Protein AF-A0A7S3FDB1-F1 (afdb_monomer_lite)

pLDDT: mean 73.19, std 22.45, range [32.44, 98.56]

InterPro domains:
  IPR001087 GDSL lipase/esterase [PF00657] (169-285)
  IPR036514 SGNH hydrolase superfamily [G3DSA:3.40.50.1110] (166-306)

Foldseek 3Di:
DDDVVVVVVVVVVVVVVVVVVVVVVVVVVVVVVVVVVVVCVVPDDFFDFAAADLKDKQALVPDDPPPPPPPDPDDQDDDDVVVVVVLVVLVVVVVVVVVVPPPPDDDDDDDDDDDDDDDDPPPVVVSVVVSVVVVPPPRPDDDDDDDPCPDPPPPDDDDPDDQDDEAEEEEAEASQLRQGNDDNVDRHTRPPQVVVQNVCCNVVVHMYMYGGQYYYLDALVNCQPPVLVVLLVVQVVQVVVVHAHQEYEYDHDPSLVVCVVVDVPRDPVNSVVSVVVSVVSSCVRRDDNHHYDYDDDPPPPPDPPDDPDDDPDDD

Sequence (315 aa):
MRSPLIQRARNWLQGSRMMRAGAVAVGGLTVVGATQALYLQSQYKPLPEARGPLRGVAAWAQQIPIRKPMLSAAKTQAPSPRVAAVAAAAAAASAAARKGQCDGAEGDECSGGDGDSKSMSGACGLLSRLSSGVANMERSAGEAEEAPDEGFLRCEGRRNGKGGAVKNVLFVGDSLVTGVGQDPASSHGPALPRAVADIICRVLRVDCTWTAIGQTGANIATLHSKLLPAVVKEVAAKQESGQHVDIVVVICGLNDFKHAYMSRRNTVSSFRHDLSTFVRAIQEETGVECTIVLPALPVSSGRCGGCDGLRWGGV

Secondary structure (DSSP, 8-state):
---HHHHHHHHHHHHHHHHHHHHHHHHHHHHHHHHHHHHHHHH-PPPPPPPS-SEEEE-GGG--------------PPPPHHHHHHHHHHHHHHHHHHHTTSTT-----------------SHHHHHHHHHHHHHHHSTT-PPPP---------------SS-PPPEEEEEEESHHHHTTTS-TT--S--HHHHHHHHHHHHHHTS-EEEEEEE-TT--HHHIIIIIHHHHHHHHHHHHHTT----EEEEE--HHHHHHHHH-TT--HHHHHHHHHHHHHHHHHHH-TTSEEE-PPP-------TT-TT------

Organism: NCBI:txid156174

Structure (mmCIF, N/CA/C/O backbone):
data_AF-A0A7S3FDB1-F1
#
_entry.id   AF-A0A7S3FDB1-F1
#
loop_
_atom_site.group_PDB
_atom_site.id
_atom_site.type_symbol
_atom_site.label_atom_id
_atom_site.label_alt_id
_atom_site.label_comp_id
_atom_site.label_asym_id
_atom_site.label_entity_id
_atom_site.label_seq_id
_atom_site.pdbx_PDB_ins_code
_atom_site.Cartn_x
_atom_site.Cartn_y
_atom_site.Cartn_z
_atom_site.occupancy
_atom_site.B_iso_or_equiv
_atom_site.auth_seq_id
_atom_site.auth_comp_id
_atom_site.auth_asym_id
_atom_site.auth_atom_id
_atom_site.pdbx_PDB_model_num
ATOM 1 N N . MET A 1 1 ? 49.688 -15.443 -62.309 1.00 58.28 1 MET A N 1
ATOM 2 C CA . MET A 1 1 ? 50.081 -14.629 -61.137 1.00 58.28 1 MET A CA 1
ATOM 3 C C . MET A 1 1 ? 49.149 -13.429 -61.034 1.00 58.28 1 MET A C 1
ATOM 5 O O . MET A 1 1 ? 49.248 -12.523 -61.851 1.00 58.28 1 MET A O 1
ATOM 9 N N . ARG A 1 2 ? 48.178 -13.444 -60.112 1.00 55.56 2 ARG A N 1
ATOM 10 C CA . ARG A 1 2 ? 47.336 -12.263 -59.855 1.00 55.56 2 ARG A CA 1
ATOM 11 C C . ARG A 1 2 ? 48.104 -11.322 -58.925 1.00 55.56 2 ARG A C 1
ATOM 13 O O . ARG A 1 2 ? 48.679 -11.775 -57.943 1.00 55.56 2 ARG A O 1
ATOM 20 N N . SER A 1 3 ? 48.154 -10.037 -59.272 1.00 77.19 3 SER A N 1
ATOM 21 C CA . SER A 1 3 ? 48.899 -9.023 -58.521 1.00 77.19 3 SER A CA 1
ATOM 22 C C . SER A 1 3 ? 48.379 -8.914 -57.075 1.00 77.19 3 SER A C 1
ATOM 24 O O . SER A 1 3 ? 47.168 -8.749 -56.888 1.00 77.19 3 SER A O 1
ATOM 26 N N . PRO A 1 4 ? 49.253 -8.946 -56.049 1.00 82.62 4 PRO A N 1
ATOM 27 C CA . PRO A 1 4 ? 48.862 -8.839 -54.637 1.00 82.62 4 PRO A CA 1
ATOM 28 C C . PRO A 1 4 ? 48.133 -7.523 -54.307 1.00 82.62 4 PRO A C 1
ATOM 30 O O . PRO A 1 4 ? 47.379 -7.451 -53.334 1.00 82.62 4 PRO A O 1
ATOM 33 N N . LEU A 1 5 ? 48.286 -6.490 -55.145 1.00 78.62 5 LEU A N 1
ATOM 34 C CA . LEU A 1 5 ? 47.552 -5.227 -55.019 1.00 78.62 5 LEU A CA 1
ATOM 35 C C . LEU A 1 5 ? 46.053 -5.390 -55.310 1.00 78.62 5 LEU A C 1
ATOM 37 O O . LEU A 1 5 ? 45.226 -4.792 -54.623 1.00 78.62 5 LEU A O 1
ATOM 41 N N . ILE A 1 6 ? 45.689 -6.252 -56.264 1.00 79.31 6 ILE A N 1
ATOM 42 C CA . ILE A 1 6 ? 44.285 -6.512 -56.618 1.00 79.31 6 ILE A CA 1
ATOM 43 C C . ILE A 1 6 ? 43.577 -7.248 -55.470 1.00 79.31 6 ILE A C 1
ATOM 45 O O . ILE A 1 6 ? 42.414 -6.976 -55.174 1.00 79.31 6 ILE A O 1
ATOM 49 N N . GLN A 1 7 ? 44.288 -8.131 -54.765 1.00 77.00 7 GLN A N 1
ATOM 50 C CA . GLN A 1 7 ? 43.728 -8.895 -53.648 1.00 77.00 7 GLN A CA 1
ATOM 51 C C . GLN A 1 7 ? 43.515 -8.024 -52.398 1.00 77.00 7 GLN A C 1
ATOM 53 O O . GLN A 1 7 ? 42.464 -8.114 -51.764 1.00 77.00 7 GLN A O 1
ATOM 58 N N . ARG A 1 8 ? 44.437 -7.094 -52.097 1.00 76.88 8 ARG A N 1
ATOM 59 C CA . ARG A 1 8 ? 44.251 -6.103 -51.017 1.00 76.88 8 ARG A CA 1
ATOM 60 C C . ARG A 1 8 ? 43.085 -5.150 -51.284 1.00 76.88 8 ARG A C 1
ATOM 62 O O . ARG A 1 8 ? 42.295 -4.901 -50.376 1.00 76.88 8 ARG A O 1
ATOM 69 N N . ALA A 1 9 ? 42.931 -4.672 -52.521 1.00 75.94 9 ALA A N 1
ATOM 70 C CA . ALA A 1 9 ? 41.800 -3.823 -52.896 1.00 75.94 9 ALA A CA 1
ATOM 71 C C . ALA A 1 9 ? 40.456 -4.555 -52.723 1.00 75.94 9 ALA A C 1
ATOM 73 O O . ALA A 1 9 ? 39.503 -3.983 -52.191 1.00 75.94 9 ALA A O 1
ATOM 74 N N . ARG A 1 10 ? 40.389 -5.843 -53.094 1.00 77.06 10 ARG A N 1
ATOM 75 C CA . ARG A 1 10 ? 39.172 -6.658 -52.950 1.00 77.06 10 ARG A CA 1
ATOM 76 C C . ARG A 1 10 ? 38.796 -6.895 -51.484 1.00 77.06 10 ARG A C 1
ATOM 78 O O . ARG A 1 10 ? 37.630 -6.725 -51.136 1.00 77.06 10 ARG A O 1
ATOM 85 N N . ASN A 1 11 ? 39.773 -7.192 -50.625 1.00 78.12 11 ASN A N 1
ATOM 86 C CA . ASN A 1 11 ? 39.541 -7.383 -49.188 1.00 78.12 11 ASN A CA 1
ATOM 87 C C . ASN A 1 11 ? 39.086 -6.081 -48.501 1.00 78.12 11 ASN A C 1
ATOM 89 O O . ASN A 1 11 ? 38.203 -6.106 -47.647 1.00 78.12 11 ASN A O 1
ATOM 93 N N . TRP A 1 12 ? 39.619 -4.927 -48.914 1.00 75.75 12 TRP A N 1
ATOM 94 C CA . TRP A 1 12 ? 39.206 -3.620 -48.387 1.00 75.75 12 TRP A CA 1
ATOM 95 C C . TRP A 1 12 ? 37.777 -3.231 -48.818 1.00 75.75 12 TRP A C 1
ATOM 97 O O . TRP A 1 12 ? 36.968 -2.748 -48.017 1.00 75.75 12 TRP A O 1
ATOM 107 N N . LEU A 1 13 ? 37.415 -3.520 -50.072 1.00 72.94 13 LEU A N 1
ATOM 108 C CA . LEU A 1 13 ? 36.048 -3.359 -50.581 1.00 72.94 13 LEU A CA 1
ATOM 109 C C . LEU A 1 13 ? 35.044 -4.308 -49.902 1.00 72.94 13 LEU A C 1
ATOM 111 O O . LEU A 1 13 ? 33.907 -3.909 -49.651 1.00 72.94 13 LEU A O 1
ATOM 115 N N . GLN A 1 14 ? 35.444 -5.538 -49.565 1.00 73.94 14 GLN A N 1
ATOM 116 C CA . GLN A 1 14 ? 34.600 -6.466 -48.801 1.00 73.94 14 GLN A CA 1
ATOM 117 C C . GLN A 1 14 ? 34.418 -6.015 -47.341 1.00 73.94 14 GLN A C 1
ATOM 119 O O . GLN A 1 14 ? 33.285 -5.976 -46.858 1.00 73.94 14 GLN A O 1
ATOM 124 N N . GLY A 1 15 ? 35.487 -5.570 -46.671 1.00 69.88 15 GLY A N 1
ATOM 125 C CA . GLY A 1 15 ? 35.417 -5.070 -45.291 1.00 69.88 15 GLY A CA 1
ATOM 126 C C . GLY A 1 15 ? 34.527 -3.831 -45.132 1.00 69.88 15 GLY A C 1
ATOM 127 O O . GLY A 1 15 ? 33.718 -3.753 -44.208 1.00 69.88 15 GLY A O 1
ATOM 128 N N . SER A 1 16 ? 34.595 -2.882 -46.072 1.00 70.00 16 SER A N 1
ATOM 129 C CA . SER A 1 16 ? 33.767 -1.664 -46.037 1.00 70.00 16 SER A CA 1
ATOM 130 C C . SER A 1 16 ? 32.271 -1.930 -46.257 1.00 70.00 16 SER A C 1
ATOM 132 O O . SER A 1 16 ? 31.432 -1.260 -45.648 1.00 70.00 16 SER A O 1
ATOM 134 N N . ARG A 1 17 ? 31.908 -2.935 -47.067 1.00 71.56 17 ARG A N 1
ATOM 135 C CA . ARG A 1 17 ? 30.509 -3.371 -47.231 1.00 71.56 17 ARG A CA 1
ATOM 136 C C . ARG A 1 17 ? 29.967 -4.034 -45.965 1.00 71.56 17 ARG A C 1
ATOM 138 O O . ARG A 1 17 ? 28.849 -3.719 -45.562 1.00 71.56 17 ARG A O 1
ATOM 145 N N . MET A 1 18 ? 30.768 -4.874 -45.308 1.00 69.44 18 MET A N 1
ATOM 146 C CA . MET A 1 18 ? 30.382 -5.511 -44.045 1.00 69.44 18 MET A CA 1
ATOM 147 C C . MET A 1 18 ? 30.192 -4.494 -42.912 1.00 69.44 18 MET A C 1
ATOM 149 O O . MET A 1 18 ? 29.192 -4.570 -42.201 1.00 69.44 18 MET A O 1
ATOM 153 N N . MET A 1 19 ? 31.068 -3.488 -42.785 1.00 68.75 19 MET A N 1
ATOM 154 C CA . MET A 1 19 ? 30.893 -2.438 -41.768 1.00 68.75 19 MET A CA 1
ATOM 155 C C . MET A 1 19 ? 29.623 -1.604 -41.985 1.00 68.75 19 MET A C 1
ATOM 157 O O . MET A 1 19 ? 28.923 -1.290 -41.025 1.00 68.75 19 MET A O 1
ATOM 161 N N . ARG A 1 20 ? 29.285 -1.269 -43.239 1.00 67.75 20 ARG A N 1
ATOM 162 C CA . ARG A 1 20 ? 28.054 -0.522 -43.552 1.00 67.75 20 ARG A CA 1
ATOM 163 C C . ARG A 1 20 ? 26.798 -1.350 -43.284 1.00 67.75 20 ARG A C 1
ATOM 165 O O . ARG A 1 20 ? 25.859 -0.831 -42.690 1.00 67.75 20 ARG A O 1
ATOM 172 N N . ALA A 1 21 ? 26.794 -2.628 -43.666 1.00 65.38 21 ALA A N 1
ATOM 173 C CA . ALA A 1 21 ? 25.681 -3.532 -43.377 1.00 65.38 21 ALA A CA 1
ATOM 174 C C . ALA A 1 21 ? 25.477 -3.717 -41.861 1.00 65.38 21 ALA A C 1
ATOM 176 O O . ALA A 1 21 ? 24.348 -3.635 -41.380 1.00 65.38 21 ALA A O 1
ATOM 177 N N . GLY A 1 22 ? 26.566 -3.871 -41.100 1.00 65.19 22 GLY A N 1
ATOM 178 C CA . GLY A 1 22 ? 26.522 -3.940 -39.638 1.00 65.19 22 GLY A CA 1
ATOM 179 C C . GLY A 1 22 ? 25.974 -2.662 -38.995 1.00 65.19 22 GLY A C 1
ATOM 180 O O . GLY A 1 22 ? 25.092 -2.734 -38.142 1.00 65.19 22 GLY A O 1
ATOM 181 N N . ALA A 1 23 ? 26.426 -1.487 -39.443 1.00 65.31 23 ALA A N 1
ATOM 182 C CA . ALA A 1 23 ? 25.938 -0.202 -38.938 1.00 65.31 23 ALA A CA 1
ATOM 183 C C . ALA A 1 23 ? 24.435 0.012 -39.206 1.00 65.31 23 ALA A C 1
ATOM 185 O O . ALA A 1 23 ? 23.711 0.459 -38.314 1.00 65.31 23 ALA A O 1
ATOM 186 N N . VAL A 1 24 ? 23.946 -0.353 -40.397 1.00 69.56 24 VAL A N 1
ATOM 187 C CA . VAL A 1 24 ? 22.516 -0.258 -40.746 1.00 69.56 24 VAL A CA 1
ATOM 188 C C . VAL A 1 24 ? 21.674 -1.233 -39.917 1.00 69.56 24 VAL A C 1
ATOM 190 O O . VAL A 1 24 ? 20.608 -0.855 -39.435 1.00 69.56 24 VAL A O 1
ATOM 193 N N . ALA A 1 25 ? 22.157 -2.457 -39.688 1.00 66.44 25 ALA A N 1
ATOM 194 C CA . ALA A 1 25 ? 21.444 -3.447 -38.880 1.00 66.44 25 ALA A CA 1
ATOM 195 C C . ALA A 1 25 ? 21.312 -3.017 -37.406 1.00 66.44 25 ALA A C 1
ATOM 197 O O . ALA A 1 25 ? 20.228 -3.113 -36.828 1.00 66.44 25 ALA A O 1
ATOM 198 N N . VAL A 1 26 ? 22.388 -2.493 -36.806 1.00 72.81 26 VAL A N 1
ATOM 199 C CA . VAL A 1 26 ? 22.369 -2.002 -35.417 1.00 72.81 26 VAL A CA 1
ATOM 200 C C . VAL A 1 26 ? 21.485 -0.758 -35.285 1.00 72.81 26 VAL A C 1
ATOM 202 O O . VAL A 1 26 ? 20.682 -0.684 -34.357 1.00 72.81 26 VAL A O 1
ATOM 205 N N . GLY A 1 27 ? 21.578 0.187 -36.228 1.00 70.56 27 GLY A N 1
ATOM 206 C CA . GLY A 1 27 ? 20.735 1.386 -36.239 1.00 70.56 27 GLY A CA 1
ATOM 207 C C . GLY A 1 27 ? 19.246 1.082 -36.438 1.00 70.56 27 GLY A C 1
ATOM 208 O O . GLY A 1 27 ? 18.400 1.680 -35.780 1.00 70.56 27 GLY A O 1
ATOM 209 N N . GLY A 1 28 ? 18.905 0.115 -37.294 1.00 75.06 28 GLY A N 1
ATOM 210 C CA . GLY A 1 28 ? 17.515 -0.296 -37.506 1.00 75.06 28 GLY A CA 1
ATOM 211 C C . GLY A 1 28 ? 16.876 -0.906 -36.254 1.00 75.06 28 GLY A C 1
ATOM 212 O O . GLY A 1 28 ? 15.756 -0.546 -35.894 1.00 75.06 28 GLY A O 1
ATOM 213 N N . LEU A 1 29 ? 17.598 -1.783 -35.547 1.00 79.00 29 LEU A N 1
ATOM 214 C CA . LEU A 1 29 ? 17.107 -2.432 -34.324 1.00 79.00 29 LEU A CA 1
ATOM 215 C C . LEU A 1 29 ? 16.866 -1.439 -33.179 1.00 79.00 29 LEU A C 1
ATOM 217 O O . LEU A 1 29 ? 15.865 -1.556 -32.470 1.00 79.00 29 LEU A O 1
ATOM 221 N N . THR A 1 30 ? 17.748 -0.453 -33.001 1.00 76.44 30 THR A N 1
ATOM 222 C CA . THR A 1 30 ? 17.588 0.559 -31.947 1.00 76.44 30 THR A CA 1
ATOM 223 C C . THR A 1 30 ? 16.414 1.487 -32.226 1.00 76.44 30 THR A C 1
ATOM 225 O O . THR A 1 30 ? 15.654 1.783 -31.305 1.00 76.44 30 THR A O 1
ATOM 228 N N . VAL A 1 31 ? 16.215 1.894 -33.485 1.00 83.50 31 VAL A N 1
ATOM 229 C CA . VAL A 1 31 ? 15.076 2.735 -33.879 1.00 83.50 31 VAL A CA 1
ATOM 230 C C . VAL A 1 31 ? 13.763 1.987 -33.677 1.00 83.50 31 VAL A C 1
ATOM 232 O O . VAL A 1 31 ? 12.888 2.502 -32.988 1.00 83.50 31 VAL A O 1
ATOM 235 N N . VAL A 1 32 ? 13.634 0.754 -34.182 1.00 82.94 32 VAL A N 1
ATOM 236 C CA . VAL A 1 32 ? 12.403 -0.039 -34.003 1.00 82.94 32 VAL A CA 1
ATOM 237 C C . VAL A 1 32 ? 12.108 -0.266 -32.519 1.00 82.94 32 VAL A C 1
ATOM 239 O O . VAL A 1 32 ? 10.971 -0.073 -32.087 1.00 82.94 32 VAL A O 1
ATOM 242 N N . GLY A 1 33 ? 13.126 -0.608 -31.722 1.00 81.69 33 GLY A N 1
ATOM 243 C CA . GLY A 1 33 ? 12.976 -0.794 -30.279 1.00 81.69 33 GLY A CA 1
ATOM 244 C C . GLY A 1 33 ? 12.525 0.479 -29.554 1.00 81.69 33 GLY A C 1
ATOM 245 O O . GLY A 1 33 ? 11.591 0.433 -28.754 1.00 81.69 33 GLY A O 1
ATOM 246 N N . ALA A 1 34 ? 13.135 1.627 -29.862 1.00 83.19 34 ALA A N 1
ATOM 247 C CA . ALA A 1 34 ? 12.757 2.910 -29.273 1.00 83.19 34 ALA A CA 1
ATOM 248 C C . ALA A 1 34 ? 11.343 3.338 -29.691 1.00 83.19 34 ALA A C 1
ATOM 250 O O . ALA A 1 34 ? 10.560 3.770 -28.846 1.00 83.19 34 ALA A O 1
ATOM 251 N N . THR A 1 35 ? 10.977 3.165 -30.964 1.00 85.50 35 THR A N 1
ATOM 252 C CA . THR A 1 35 ? 9.629 3.472 -31.456 1.00 85.50 35 THR A CA 1
ATOM 253 C C . THR A 1 35 ? 8.576 2.583 -30.799 1.00 85.50 35 THR A C 1
ATOM 255 O O . THR A 1 35 ? 7.540 3.093 -30.383 1.00 85.50 35 THR A O 1
ATOM 258 N N . GLN A 1 36 ? 8.832 1.280 -30.635 1.00 86.31 36 GLN A N 1
ATOM 259 C CA . GLN A 1 36 ? 7.914 0.382 -29.927 1.00 86.31 36 GLN A CA 1
ATOM 260 C C . GLN A 1 36 ? 7.778 0.751 -28.447 1.00 86.31 36 GLN A C 1
ATOM 262 O O . GLN A 1 36 ? 6.663 0.771 -27.930 1.00 86.31 36 GLN A O 1
ATOM 267 N N . ALA A 1 37 ? 8.880 1.091 -27.773 1.00 77.62 37 ALA A N 1
ATOM 268 C CA . ALA A 1 37 ? 8.845 1.526 -26.380 1.00 77.62 37 ALA A CA 1
ATOM 269 C C . ALA A 1 37 ? 8.037 2.823 -26.206 1.00 77.62 37 ALA A C 1
ATOM 271 O O . ALA A 1 37 ? 7.168 2.888 -25.338 1.00 77.62 37 ALA A O 1
ATOM 272 N N . LEU A 1 38 ? 8.263 3.819 -27.069 1.00 85.81 38 LEU A N 1
ATOM 273 C CA . LEU A 1 38 ? 7.492 5.065 -27.085 1.00 85.81 38 LEU A CA 1
ATOM 274 C C . LEU A 1 38 ? 6.017 4.815 -27.412 1.00 85.81 38 LEU A C 1
ATOM 276 O O . LEU A 1 38 ? 5.145 5.408 -26.781 1.00 85.81 38 LEU A O 1
ATOM 280 N N . TYR A 1 39 ? 5.723 3.910 -28.348 1.00 88.19 39 TYR A N 1
ATOM 281 C CA . TYR A 1 39 ? 4.353 3.539 -28.687 1.00 88.19 39 TYR A CA 1
ATOM 282 C C . TYR A 1 39 ? 3.640 2.898 -27.493 1.00 88.19 39 TYR A C 1
ATOM 284 O O . TYR A 1 39 ? 2.575 3.370 -27.100 1.00 88.19 39 TYR A O 1
ATOM 292 N N . LEU A 1 40 ? 4.248 1.894 -26.855 1.00 84.25 40 LEU A N 1
ATOM 293 C CA . LEU A 1 40 ? 3.696 1.257 -25.657 1.00 84.25 40 LEU A CA 1
ATOM 294 C C . LEU A 1 40 ? 3.509 2.268 -24.522 1.00 84.25 40 LEU A C 1
ATOM 296 O O . LEU A 1 40 ? 2.463 2.271 -23.881 1.00 84.25 40 LEU A O 1
ATOM 300 N N . GLN A 1 41 ? 4.472 3.168 -24.316 1.00 83.50 41 GLN A N 1
ATOM 301 C CA . GLN A 1 41 ? 4.362 4.229 -23.318 1.00 83.50 41 GLN A CA 1
ATOM 302 C C . GLN A 1 41 ? 3.230 5.216 -23.643 1.00 83.50 41 GLN A C 1
ATOM 304 O O . GLN A 1 41 ? 2.542 5.661 -22.731 1.00 83.50 41 GLN A O 1
ATOM 309 N N . SER A 1 42 ? 3.004 5.524 -24.925 1.00 87.19 42 SER A N 1
ATOM 310 C CA . SER A 1 42 ? 1.926 6.418 -25.371 1.00 87.19 42 SER A CA 1
ATOM 311 C C . SER A 1 42 ? 0.534 5.792 -25.261 1.00 87.19 42 SER A C 1
ATOM 313 O O . SER A 1 42 ? -0.439 6.498 -25.014 1.00 87.19 42 SER A O 1
ATOM 315 N N . GLN A 1 43 ? 0.432 4.471 -25.437 1.00 88.00 43 GLN A N 1
ATOM 316 C CA . GLN A 1 43 ? -0.837 3.740 -25.382 1.00 88.00 43 GLN A CA 1
ATOM 317 C C . GLN A 1 43 ? -1.165 3.231 -23.975 1.00 88.00 43 GLN A C 1
ATOM 319 O O . GLN A 1 43 ? -2.302 2.834 -23.718 1.00 88.00 43 GLN A O 1
ATOM 324 N N . TYR A 1 44 ? -0.195 3.239 -23.056 1.00 85.00 44 TYR A N 1
ATOM 325 C CA . TYR A 1 44 ? -0.407 2.807 -21.683 1.00 85.00 44 TYR A CA 1
ATOM 326 C C . TYR A 1 44 ? -1.343 3.777 -20.959 1.00 85.00 44 TYR A C 1
ATOM 328 O O . TYR A 1 44 ? -0.949 4.858 -20.521 1.00 85.00 44 TYR A O 1
ATOM 336 N N . LYS A 1 45 ? -2.601 3.365 -20.804 1.00 83.56 45 LYS A N 1
ATOM 337 C CA . LYS A 1 45 ? -3.541 3.997 -19.884 1.00 83.56 45 LYS A CA 1
ATOM 338 C C . LYS A 1 45 ? -3.397 3.309 -18.529 1.00 83.56 45 LYS A C 1
ATOM 340 O O . LYS A 1 45 ? -3.585 2.092 -18.471 1.00 83.56 45 LYS A O 1
ATOM 345 N N . PRO A 1 46 ? -3.053 4.037 -17.452 1.00 81.50 46 PRO A N 1
ATOM 346 C CA . PRO A 1 46 ? -3.051 3.439 -16.129 1.00 81.50 46 PRO A CA 1
ATOM 347 C C . PRO A 1 46 ? -4.458 2.922 -15.826 1.00 81.50 46 PRO A C 1
ATOM 349 O O . PRO A 1 46 ? -5.454 3.573 -16.151 1.00 81.50 46 PRO A O 1
ATOM 352 N N . LEU A 1 47 ? -4.525 1.735 -15.228 1.00 85.38 47 LEU A N 1
ATOM 353 C CA . LEU A 1 47 ? -5.784 1.201 -14.734 1.00 85.38 47 LEU A CA 1
ATOM 354 C C . LEU A 1 47 ? -6.369 2.179 -13.699 1.00 85.38 47 LEU A C 1
ATOM 356 O O . LEU A 1 47 ? -5.602 2.781 -12.940 1.00 85.38 47 LEU A O 1
ATOM 360 N N . PRO A 1 48 ? -7.699 2.370 -13.677 1.00 86.69 48 PRO A N 1
ATOM 361 C CA . PRO A 1 48 ? -8.324 3.262 -12.715 1.00 86.69 48 PRO A CA 1
ATOM 362 C C . PRO A 1 48 ? -8.052 2.784 -11.283 1.00 86.69 48 PRO A C 1
ATOM 364 O O . PRO A 1 48 ? -7.913 1.585 -11.018 1.00 86.69 48 PRO A O 1
ATOM 367 N N . GLU A 1 49 ? -7.968 3.740 -10.361 1.00 86.75 49 GLU A N 1
ATOM 368 C CA . GLU A 1 49 ? -7.942 3.456 -8.926 1.00 86.75 49 GLU A CA 1
ATOM 369 C C . GLU A 1 49 ? -9.306 2.923 -8.478 1.00 86.75 49 GLU A C 1
ATOM 371 O O . GLU A 1 49 ? -10.338 3.281 -9.061 1.00 86.75 49 GLU A O 1
ATOM 376 N N . ALA A 1 50 ? -9.320 2.077 -7.442 1.00 86.62 50 ALA A N 1
ATOM 377 C CA . ALA A 1 50 ? -10.575 1.572 -6.910 1.00 86.62 50 ALA A CA 1
ATOM 378 C C . ALA A 1 50 ? -11.444 2.734 -6.431 1.00 86.62 50 ALA A C 1
ATOM 380 O O . ALA A 1 50 ? -11.000 3.619 -5.696 1.00 86.62 50 ALA A O 1
ATOM 381 N N . ARG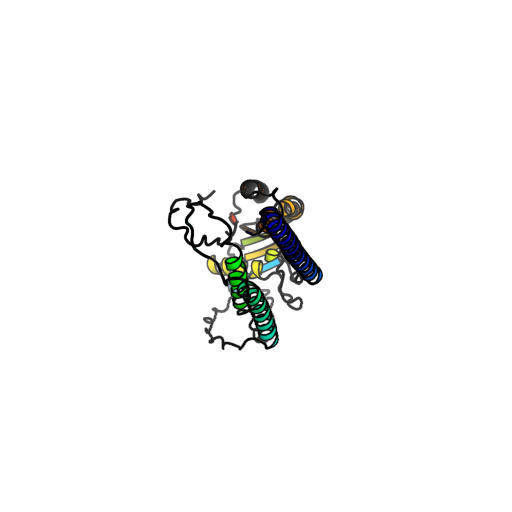 A 1 51 ? -12.715 2.705 -6.825 1.00 85.12 51 ARG A N 1
ATOM 382 C CA . ARG A 1 51 ? -13.735 3.577 -6.253 1.00 85.12 51 ARG A CA 1
ATOM 383 C C . ARG A 1 51 ? -14.353 2.887 -5.039 1.00 85.12 51 ARG A C 1
ATOM 385 O O . ARG A 1 51 ? -14.421 1.662 -4.962 1.00 85.12 51 ARG A O 1
ATOM 392 N N . GLY A 1 52 ? -14.787 3.685 -4.071 1.00 89.75 52 GLY A N 1
ATOM 393 C CA . GLY A 1 52 ? -15.437 3.192 -2.860 1.00 89.75 52 GLY A CA 1
ATOM 394 C C . GLY A 1 52 ? -14.716 3.596 -1.576 1.00 89.75 52 GLY A C 1
ATOM 395 O O . GLY A 1 52 ? -13.818 4.442 -1.593 1.00 89.75 52 GLY A O 1
ATOM 396 N N . PRO A 1 53 ? -15.145 3.041 -0.436 1.00 93.88 53 PRO A N 1
ATOM 397 C CA . PRO A 1 53 ? -14.635 3.451 0.853 1.00 93.88 53 PRO A CA 1
ATOM 398 C C . PRO A 1 53 ? -13.217 2.910 1.068 1.00 93.88 53 PRO A C 1
ATOM 400 O O . PRO A 1 53 ? -12.942 1.726 0.898 1.00 93.88 53 PRO A O 1
ATOM 403 N N . LEU A 1 54 ? -12.314 3.786 1.510 1.00 96.25 54 LEU A N 1
ATOM 404 C CA . LEU A 1 54 ? -10.960 3.420 1.953 1.00 96.25 54 LEU A CA 1
ATOM 405 C C . LEU A 1 54 ? -10.937 2.911 3.399 1.00 96.25 54 LEU A C 1
ATOM 407 O O . LEU A 1 54 ? -9.873 2.752 3.993 1.00 96.25 54 LEU A O 1
ATOM 411 N N . ARG A 1 55 ? -12.114 2.716 3.990 1.00 97.12 55 ARG A N 1
ATOM 412 C CA . ARG A 1 55 ? -12.302 2.229 5.350 1.00 97.12 55 ARG A CA 1
ATOM 413 C C . ARG A 1 55 ? -13.434 1.222 5.363 1.00 97.12 55 ARG A C 1
ATOM 415 O O . ARG A 1 55 ? -14.426 1.404 4.662 1.00 97.12 55 ARG A O 1
ATOM 422 N N . GLY A 1 56 ? -13.328 0.203 6.197 1.00 95.75 56 GLY A N 1
ATOM 423 C CA . GLY A 1 56 ? -14.394 -0.779 6.328 1.00 95.75 56 GLY A CA 1
ATOM 424 C C . GLY A 1 56 ? -14.283 -1.612 7.589 1.00 95.75 56 GLY A C 1
ATOM 425 O O . GLY A 1 56 ? -13.371 -1.445 8.399 1.00 95.75 56 GLY A O 1
ATOM 426 N N . VAL A 1 57 ? -15.249 -2.513 7.748 1.00 95.44 57 VAL A N 1
ATOM 427 C CA . VAL A 1 57 ? -15.326 -3.445 8.872 1.00 95.44 57 VAL A CA 1
ATOM 428 C C . VAL A 1 57 ? -15.507 -4.853 8.320 1.00 95.44 57 VAL A C 1
ATOM 430 O O . VAL A 1 57 ? -16.409 -5.096 7.523 1.00 95.44 57 VAL A O 1
ATOM 433 N N . ALA A 1 58 ? -14.647 -5.770 8.744 1.00 93.75 58 ALA A N 1
ATOM 434 C CA . ALA A 1 58 ? -14.833 -7.204 8.613 1.00 93.75 58 ALA A CA 1
ATOM 435 C C . ALA A 1 58 ? -15.366 -7.724 9.954 1.00 93.75 58 ALA A C 1
ATOM 437 O O . ALA A 1 58 ? -14.670 -7.663 10.968 1.00 93.75 58 ALA A O 1
ATOM 438 N N . ALA A 1 59 ? -16.618 -8.176 9.968 1.00 92.50 59 ALA A N 1
ATOM 439 C CA . ALA A 1 59 ? -17.258 -8.714 11.162 1.00 92.50 59 ALA A CA 1
ATOM 440 C C . ALA A 1 59 ? -17.153 -10.243 11.180 1.00 92.50 59 ALA A C 1
ATOM 442 O O . ALA A 1 59 ? -17.495 -10.901 10.196 1.00 92.50 59 ALA A O 1
ATOM 443 N N . TRP A 1 60 ? -16.741 -10.812 12.312 1.00 86.25 60 TRP A N 1
ATOM 444 C CA . TRP A 1 60 ? -16.596 -12.256 12.502 1.00 86.25 60 TRP A CA 1
ATOM 445 C C . TRP A 1 60 ? -17.962 -12.947 12.487 1.00 86.25 60 TRP A C 1
ATOM 447 O O . TRP A 1 60 ? -18.161 -13.957 11.814 1.00 86.25 60 TRP A O 1
ATOM 457 N N . ALA A 1 61 ? -18.937 -12.368 13.192 1.00 75.81 61 ALA A N 1
ATOM 458 C CA . ALA A 1 61 ? -20.251 -12.974 13.406 1.00 75.81 61 ALA A CA 1
ATOM 459 C C . ALA A 1 61 ? -21.122 -13.080 12.138 1.00 75.81 61 ALA A C 1
ATOM 461 O O . ALA A 1 61 ? -22.125 -13.788 12.149 1.00 75.81 61 ALA A O 1
ATOM 462 N N . GLN A 1 62 ? -20.768 -12.373 11.062 1.00 63.19 62 GLN A N 1
ATOM 463 C CA . GLN A 1 62 ? -21.580 -12.284 9.840 1.00 63.19 62 GLN A CA 1
ATOM 464 C C . GLN A 1 62 ? -21.177 -13.298 8.768 1.00 63.19 62 GLN A C 1
ATOM 466 O O . GLN A 1 62 ? -21.771 -13.338 7.693 1.00 63.19 62 GLN A O 1
ATOM 471 N N . GLN A 1 63 ? -20.177 -14.134 9.037 1.00 57.88 63 GLN A N 1
ATOM 472 C CA . GLN A 1 63 ? -19.622 -14.988 8.001 1.00 57.88 63 GLN A CA 1
ATOM 473 C C . GLN A 1 63 ? -20.327 -16.335 7.979 1.00 57.88 63 GLN A C 1
ATOM 475 O O . GLN A 1 63 ? -20.010 -17.259 8.729 1.00 57.88 63 GLN A O 1
ATOM 480 N N . ILE A 1 64 ? -21.314 -16.408 7.086 1.00 57.44 64 ILE A N 1
ATOM 481 C CA . ILE A 1 64 ? -21.950 -17.642 6.628 1.00 57.44 64 ILE A CA 1
ATOM 482 C C . ILE A 1 64 ? -20.831 -18.651 6.312 1.00 57.44 64 ILE A C 1
ATOM 484 O O . ILE A 1 64 ? -19.856 -18.271 5.655 1.00 57.44 64 ILE A O 1
ATOM 488 N N . PRO A 1 65 ? -20.920 -19.915 6.776 1.00 58.41 65 PRO A N 1
ATOM 489 C CA . PRO A 1 65 ? -19.898 -20.922 6.517 1.00 58.41 65 PRO A CA 1
ATOM 490 C C . PRO A 1 65 ? -19.582 -20.954 5.024 1.00 58.41 65 PRO A C 1
ATOM 492 O O . PRO A 1 65 ? -20.474 -21.198 4.210 1.00 58.41 65 PRO A O 1
ATOM 495 N N . ILE A 1 66 ? -18.318 -20.674 4.684 1.00 56.44 66 ILE A N 1
ATOM 496 C CA . ILE A 1 66 ? -17.821 -20.679 3.309 1.00 56.44 66 ILE A CA 1
ATOM 497 C C . ILE A 1 66 ? -18.215 -22.026 2.711 1.00 56.44 66 ILE A C 1
ATOM 499 O O . ILE A 1 66 ? -17.671 -23.069 3.090 1.00 56.44 66 ILE A O 1
ATOM 503 N N . ARG A 1 67 ? -19.195 -22.023 1.799 1.00 51.75 67 ARG A N 1
ATOM 504 C CA . ARG A 1 67 ? -19.470 -23.194 0.969 1.00 51.75 67 ARG A CA 1
ATOM 505 C C . ARG A 1 67 ? -18.149 -23.515 0.284 1.00 51.75 67 ARG A C 1
ATOM 507 O O . ARG A 1 67 ? -17.600 -22.650 -0.394 1.00 51.75 67 ARG A O 1
ATOM 514 N N . LYS A 1 68 ? -17.611 -24.717 0.539 1.00 48.94 68 LYS A N 1
ATOM 515 C CA . LYS A 1 68 ? -16.368 -25.207 -0.077 1.00 48.94 68 LYS A CA 1
ATOM 516 C C . LYS A 1 68 ? -16.372 -24.783 -1.548 1.00 48.94 68 LYS A C 1
ATOM 518 O O . LYS A 1 68 ? -17.367 -25.085 -2.211 1.00 48.94 68 LYS A O 1
ATOM 523 N N . PRO A 1 69 ? -15.335 -24.084 -2.045 1.00 49.44 69 PRO A N 1
ATOM 524 C CA . PRO A 1 69 ? -15.313 -23.665 -3.434 1.00 49.44 69 PRO A CA 1
ATOM 525 C C . PRO A 1 69 ? -15.478 -24.921 -4.284 1.00 49.44 69 PRO A C 1
ATOM 527 O O . PRO A 1 69 ? -14.648 -25.833 -4.228 1.00 49.44 69 PRO A O 1
ATOM 530 N N . MET A 1 70 ? -16.597 -25.010 -5.007 1.00 43.06 70 MET A N 1
ATOM 531 C CA . MET A 1 70 ? -16.732 -26.001 -6.059 1.00 43.06 70 MET A CA 1
ATOM 532 C C . MET A 1 70 ? -15.661 -25.631 -7.077 1.00 43.06 70 MET A C 1
ATOM 534 O O . MET A 1 70 ? -15.785 -24.630 -7.777 1.00 43.06 70 MET A O 1
ATOM 538 N N . LEU A 1 71 ? -14.577 -26.406 -7.097 1.00 47.75 71 LEU A N 1
ATOM 539 C CA . LEU A 1 71 ? -13.603 -26.455 -8.182 1.00 47.75 71 LEU A CA 1
ATOM 540 C C . LEU A 1 71 ? -14.355 -26.876 -9.452 1.00 47.75 71 LEU A C 1
ATOM 542 O O . LEU A 1 71 ? -14.364 -28.041 -9.838 1.00 47.75 71 LEU A O 1
ATOM 546 N N . SER A 1 72 ? -15.066 -25.927 -10.054 1.00 45.72 72 SER A N 1
ATOM 547 C CA . SER A 1 72 ? -15.656 -26.061 -11.373 1.00 45.72 72 SER A CA 1
ATOM 548 C C . SER A 1 72 ? -14.510 -26.026 -12.374 1.00 45.72 72 SER A C 1
ATOM 550 O O . SER A 1 72 ? -13.702 -25.097 -12.384 1.00 45.72 72 SER A O 1
ATOM 552 N N . ALA A 1 73 ? -14.397 -27.093 -13.158 1.00 47.88 73 ALA A N 1
ATOM 553 C CA . ALA A 1 73 ? -13.375 -27.270 -14.170 1.00 47.88 73 ALA A CA 1
ATOM 554 C C . ALA A 1 73 ? -13.401 -26.098 -15.165 1.00 47.88 73 ALA A C 1
ATOM 556 O O . ALA A 1 73 ? -14.313 -25.986 -15.984 1.00 47.88 73 ALA A O 1
ATOM 557 N N . ALA A 1 74 ? -12.387 -25.233 -15.098 1.00 45.66 74 ALA A N 1
ATOM 558 C CA . ALA A 1 74 ? -12.194 -24.159 -16.059 1.00 45.66 74 ALA A CA 1
ATOM 559 C C . ALA A 1 74 ? -12.037 -24.760 -17.465 1.00 45.66 74 ALA A C 1
ATOM 561 O O . ALA A 1 74 ? -11.042 -25.413 -17.788 1.00 45.66 74 ALA A O 1
ATOM 562 N N . LYS A 1 75 ? -13.061 -24.565 -18.296 1.00 44.78 75 LYS A N 1
ATOM 563 C CA . LYS A 1 75 ? -13.103 -24.990 -19.693 1.00 44.78 75 LYS A CA 1
ATOM 564 C C . LYS A 1 75 ? -12.097 -24.139 -20.471 1.00 44.78 75 LYS A C 1
ATOM 566 O O . LYS A 1 75 ? -12.221 -22.920 -20.520 1.00 44.78 75 LYS A O 1
ATOM 571 N N . THR A 1 76 ? -11.077 -24.767 -21.046 1.00 42.09 76 THR A N 1
ATOM 572 C CA . THR A 1 76 ? -10.032 -24.080 -21.816 1.00 42.09 76 THR A CA 1
ATOM 573 C C . THR A 1 76 ? -10.641 -23.430 -23.063 1.00 42.09 76 THR A C 1
ATOM 575 O O . THR A 1 76 ? -11.035 -24.129 -23.994 1.00 42.09 76 THR A O 1
ATOM 578 N N . GLN A 1 77 ? -10.739 -22.100 -23.088 1.00 44.84 77 GLN A N 1
ATOM 579 C CA . GLN A 1 77 ? -11.108 -21.347 -24.289 1.00 44.84 77 GLN A CA 1
ATOM 580 C C . GLN A 1 77 ? -9.910 -21.255 -25.245 1.00 44.84 77 GLN A C 1
ATOM 582 O O . GLN A 1 77 ? -8.770 -21.042 -24.826 1.00 44.84 77 GLN A O 1
ATOM 587 N N . ALA A 1 78 ? -10.171 -21.440 -26.540 1.00 54.72 78 ALA A N 1
ATOM 588 C CA . ALA A 1 78 ? -9.168 -21.302 -27.590 1.00 54.72 78 ALA A CA 1
ATOM 589 C C . ALA A 1 78 ? -8.733 -19.827 -27.747 1.00 54.72 78 ALA A C 1
ATOM 591 O O . ALA A 1 78 ? -9.565 -18.931 -27.596 1.00 54.72 78 ALA A O 1
ATOM 592 N N . PRO A 1 79 ? -7.451 -19.553 -28.061 1.00 53.88 79 PRO A N 1
ATOM 593 C CA . PRO A 1 79 ? -6.947 -18.191 -28.213 1.00 53.88 79 PRO A CA 1
ATOM 594 C C . PRO A 1 79 ? -7.611 -17.466 -29.392 1.00 53.88 79 PRO A C 1
ATOM 596 O O . PRO A 1 79 ? -7.907 -18.065 -30.426 1.00 53.88 79 PRO A O 1
ATOM 599 N N . SER A 1 80 ? -7.822 -16.156 -29.246 1.00 66.50 80 SER A N 1
ATOM 600 C CA . SER A 1 80 ? -8.486 -15.342 -30.267 1.00 66.50 80 SER A CA 1
ATOM 601 C C . SER A 1 80 ? -7.660 -15.236 -31.568 1.00 66.50 80 SER A C 1
ATOM 603 O O . SER A 1 80 ? -6.422 -15.227 -31.530 1.00 66.50 80 SER A O 1
ATOM 605 N N . PRO A 1 81 ? -8.309 -15.085 -32.742 1.00 66.12 81 PRO A N 1
ATOM 606 C CA . PRO A 1 81 ? -7.628 -15.013 -34.041 1.00 66.12 81 PRO A CA 1
ATOM 607 C C . PRO A 1 81 ? -6.635 -13.843 -34.181 1.00 66.12 81 PRO A C 1
ATOM 609 O O . PRO A 1 81 ? -5.712 -13.914 -34.991 1.00 66.12 81 PRO A O 1
ATOM 612 N N . ARG A 1 82 ? -6.759 -12.782 -33.368 1.00 61.09 82 ARG A N 1
ATOM 613 C CA . ARG A 1 82 ? -5.802 -11.658 -33.355 1.00 61.09 82 ARG A CA 1
ATOM 614 C C . ARG A 1 82 ? -4.454 -12.042 -32.742 1.00 61.09 82 ARG A C 1
ATOM 616 O O . ARG A 1 82 ? -3.419 -11.638 -33.264 1.00 61.09 82 ARG A O 1
ATOM 623 N N . VAL A 1 83 ? -4.458 -12.859 -31.688 1.00 54.84 83 VAL A N 1
ATOM 624 C CA . VAL A 1 83 ? -3.227 -13.347 -31.039 1.00 54.84 83 VAL A CA 1
ATOM 625 C C . VAL A 1 83 ? -2.491 -14.321 -31.964 1.00 54.84 83 VAL A C 1
ATOM 627 O O . VAL A 1 83 ? -1.268 -14.256 -32.094 1.00 54.84 83 VAL A O 1
ATOM 630 N N . ALA A 1 84 ? -3.238 -15.152 -32.699 1.00 63.56 84 ALA A N 1
ATOM 631 C CA . ALA A 1 84 ? -2.675 -16.033 -33.721 1.00 63.56 84 ALA A CA 1
ATOM 632 C C . ALA A 1 84 ? -1.969 -15.252 -34.850 1.00 63.56 84 ALA A C 1
ATOM 634 O O . ALA A 1 84 ? -0.889 -15.647 -35.288 1.00 63.56 84 ALA A O 1
ATOM 635 N N . ALA A 1 85 ? -2.525 -14.112 -35.278 1.00 60.28 85 ALA A N 1
ATOM 636 C CA . ALA A 1 85 ? -1.930 -13.275 -36.322 1.00 60.28 85 ALA A CA 1
ATOM 637 C C . ALA A 1 85 ? -0.604 -12.618 -35.887 1.00 60.28 85 ALA A C 1
ATOM 639 O O . ALA A 1 85 ? 0.348 -12.575 -36.667 1.00 60.28 85 ALA A O 1
ATOM 640 N N . VAL A 1 86 ? -0.507 -12.152 -34.636 1.00 59.06 86 VAL A N 1
ATOM 641 C CA . VAL A 1 86 ? 0.731 -11.556 -34.098 1.00 59.06 86 VAL A CA 1
ATOM 642 C C . VAL A 1 86 ? 1.829 -12.612 -33.940 1.00 59.06 86 VAL A C 1
ATOM 644 O O . VAL A 1 86 ? 2.977 -12.368 -34.317 1.00 59.06 86 VAL A O 1
ATOM 647 N N . ALA A 1 87 ? 1.480 -13.811 -33.464 1.00 56.97 87 ALA A N 1
ATOM 648 C CA . ALA A 1 87 ? 2.415 -14.932 -33.386 1.00 56.97 87 ALA A CA 1
ATOM 649 C C . ALA A 1 87 ? 2.921 -15.361 -34.778 1.00 56.97 87 ALA A C 1
ATOM 651 O O . ALA A 1 87 ? 4.117 -15.603 -34.955 1.00 56.97 87 ALA A O 1
ATOM 652 N N . ALA A 1 88 ? 2.041 -15.385 -35.785 1.00 61.16 88 ALA A N 1
ATOM 653 C CA . ALA A 1 88 ? 2.413 -15.687 -37.167 1.00 61.16 88 ALA A CA 1
ATOM 654 C C . ALA A 1 88 ? 3.349 -14.623 -37.774 1.00 61.16 88 ALA A C 1
ATOM 656 O O . ALA A 1 88 ? 4.334 -14.973 -38.426 1.00 61.16 88 ALA A O 1
ATOM 657 N N . ALA A 1 89 ? 3.103 -13.334 -37.515 1.00 59.66 89 ALA A N 1
ATOM 658 C CA . ALA A 1 89 ? 3.969 -12.247 -37.975 1.00 59.66 89 ALA A CA 1
ATOM 659 C C . ALA A 1 89 ? 5.371 -12.303 -37.334 1.00 59.66 89 ALA A C 1
ATOM 661 O O . ALA A 1 89 ? 6.378 -12.121 -38.023 1.00 59.66 89 ALA A O 1
ATOM 662 N N . ALA A 1 90 ? 5.453 -12.624 -36.038 1.00 54.38 90 ALA A N 1
ATOM 663 C CA . ALA A 1 90 ? 6.726 -12.815 -35.341 1.00 54.38 90 ALA A CA 1
ATOM 664 C C . ALA A 1 90 ? 7.515 -14.023 -35.887 1.00 54.38 90 ALA A C 1
ATOM 666 O O . ALA A 1 90 ? 8.730 -13.937 -36.089 1.00 54.38 90 ALA A O 1
ATOM 667 N N . ALA A 1 91 ? 6.826 -15.127 -36.196 1.00 58.25 91 ALA A N 1
ATOM 668 C CA . ALA A 1 91 ? 7.437 -16.300 -36.818 1.00 58.25 91 ALA A CA 1
ATOM 669 C C . ALA A 1 91 ? 7.965 -15.999 -38.235 1.00 58.25 91 ALA A C 1
ATOM 671 O O . ALA A 1 91 ? 9.082 -16.398 -38.573 1.00 58.25 91 ALA A O 1
ATOM 672 N N . ALA A 1 92 ? 7.215 -15.238 -39.039 1.00 57.28 92 ALA A N 1
ATOM 673 C CA . ALA A 1 92 ? 7.630 -14.830 -40.382 1.00 57.28 92 ALA A CA 1
ATOM 674 C C . ALA A 1 92 ? 8.874 -13.920 -40.364 1.00 57.28 92 ALA A C 1
ATOM 676 O O . ALA A 1 92 ? 9.797 -14.119 -41.156 1.00 57.28 92 ALA A O 1
ATOM 677 N N . ALA A 1 93 ? 8.950 -12.976 -39.419 1.00 54.81 93 ALA A N 1
ATOM 678 C CA . ALA A 1 93 ? 10.122 -12.116 -39.244 1.00 54.81 93 ALA A CA 1
ATOM 679 C C . ALA A 1 93 ? 11.379 -12.916 -38.841 1.00 54.81 93 ALA A C 1
ATOM 681 O O . ALA A 1 93 ? 12.473 -12.660 -39.348 1.00 54.81 93 ALA A O 1
ATOM 682 N N . SER A 1 94 ? 11.225 -13.934 -37.985 1.00 56.06 94 SER A N 1
ATOM 683 C CA . SER A 1 94 ? 12.325 -14.835 -37.612 1.00 56.06 94 SER A CA 1
ATOM 684 C C . SER A 1 94 ? 12.795 -15.705 -38.787 1.00 56.06 94 SER A C 1
ATOM 686 O O . SER A 1 94 ? 13.997 -15.913 -38.965 1.00 56.06 94 SER A O 1
ATOM 688 N N . ALA A 1 95 ? 11.871 -16.170 -39.635 1.00 56.94 95 ALA A N 1
ATOM 689 C CA . ALA A 1 95 ? 12.201 -16.944 -40.832 1.00 56.94 95 ALA A CA 1
ATOM 690 C C . ALA A 1 95 ? 12.963 -16.111 -41.880 1.00 56.94 95 ALA A C 1
ATOM 692 O O . ALA A 1 95 ? 13.938 -16.596 -42.459 1.00 56.94 95 ALA A O 1
ATOM 693 N N . ALA A 1 96 ? 12.581 -14.845 -42.077 1.00 58.25 96 ALA A N 1
ATOM 694 C CA . ALA A 1 96 ? 13.286 -13.927 -42.974 1.00 58.25 96 ALA A CA 1
ATOM 695 C C . ALA A 1 96 ? 14.731 -13.652 -42.513 1.00 58.25 96 ALA A C 1
ATOM 697 O O . ALA A 1 96 ? 15.642 -13.610 -43.340 1.00 58.25 96 ALA A O 1
ATOM 698 N N . ALA A 1 97 ? 14.963 -13.556 -41.199 1.00 54.84 97 ALA A N 1
ATOM 699 C CA . ALA A 1 97 ? 16.300 -13.367 -40.636 1.00 54.84 97 ALA A CA 1
ATOM 700 C C . ALA A 1 97 ? 17.229 -14.579 -40.853 1.00 54.84 97 ALA A C 1
ATOM 702 O O . ALA A 1 97 ? 18.430 -14.400 -41.029 1.00 54.84 97 ALA A O 1
ATOM 703 N N . ARG A 1 98 ? 16.692 -15.809 -40.893 1.00 55.97 98 ARG A N 1
ATOM 704 C CA . ARG A 1 98 ? 17.492 -17.023 -41.157 1.00 55.97 98 ARG A CA 1
ATOM 705 C C . ARG A 1 98 ? 17.906 -17.157 -42.620 1.00 55.97 98 ARG A C 1
ATOM 707 O O . ARG A 1 98 ? 18.996 -17.647 -42.895 1.00 55.97 98 ARG A O 1
ATOM 714 N N . LYS A 1 99 ? 17.067 -16.707 -43.557 1.00 50.19 99 LYS A N 1
ATOM 715 C CA . LYS A 1 99 ? 17.335 -16.861 -44.995 1.00 50.19 99 LYS A CA 1
ATOM 716 C C . LYS A 1 99 ? 18.508 -15.998 -45.477 1.00 50.19 99 LYS A C 1
ATOM 718 O O . LYS A 1 99 ? 19.215 -16.402 -46.385 1.00 50.19 99 LYS A O 1
ATOM 723 N N . GLY A 1 100 ? 18.785 -14.873 -44.813 1.00 53.00 100 GLY A N 1
ATOM 724 C CA . GLY A 1 100 ? 19.943 -14.024 -45.122 1.00 53.00 100 GLY A CA 1
ATOM 725 C C . GLY A 1 100 ? 21.303 -14.576 -44.672 1.00 53.00 100 GLY A C 1
ATOM 726 O O . GLY A 1 100 ? 22.323 -13.978 -45.000 1.00 53.00 100 GLY A O 1
ATOM 727 N N . GLN A 1 101 ? 21.341 -15.684 -43.920 1.00 46.00 101 GLN A N 1
ATOM 728 C CA . GLN A 1 101 ? 22.577 -16.217 -43.335 1.00 46.00 101 GLN A CA 1
ATOM 729 C C . GLN A 1 101 ? 23.144 -17.447 -44.069 1.00 46.00 101 GLN A C 1
ATOM 731 O O . GLN A 1 101 ? 24.255 -17.870 -43.760 1.00 46.00 101 GLN A O 1
ATOM 736 N N . CYS A 1 102 ? 22.428 -18.010 -45.048 1.00 47.16 102 CYS A N 1
ATOM 737 C CA . CYS A 1 102 ? 22.838 -19.250 -45.722 1.00 47.16 102 CYS A CA 1
ATOM 738 C C . CYS A 1 102 ? 23.437 -19.066 -47.128 1.00 47.16 102 CYS A C 1
ATOM 740 O O . CYS A 1 102 ? 24.047 -20.003 -47.628 1.00 47.16 102 CYS A O 1
ATOM 742 N N . ASP A 1 103 ? 23.366 -17.880 -47.737 1.00 48.97 103 ASP A N 1
ATOM 743 C CA . ASP A 1 103 ? 23.807 -17.671 -49.132 1.00 48.97 103 ASP A CA 1
ATOM 744 C C . ASP A 1 103 ? 25.293 -17.258 -49.268 1.00 48.97 103 ASP A C 1
ATOM 746 O O . ASP A 1 103 ? 25.668 -16.534 -50.188 1.00 48.97 103 ASP A O 1
ATOM 750 N N . GLY A 1 104 ? 26.162 -17.671 -48.335 1.00 51.09 104 GLY A N 1
ATOM 751 C CA . GLY A 1 104 ? 27.538 -17.156 -48.241 1.00 51.09 104 GLY A CA 1
ATOM 752 C C . GLY A 1 104 ? 28.667 -18.169 -48.045 1.00 51.09 104 GLY A C 1
ATOM 753 O O . GLY A 1 104 ? 29.781 -17.736 -47.762 1.00 51.09 104 GLY A O 1
ATOM 754 N N . ALA A 1 105 ? 28.426 -19.477 -48.160 1.00 47.12 105 ALA A N 1
ATOM 755 C CA . ALA A 1 105 ? 29.448 -20.493 -47.891 1.00 47.12 105 ALA A CA 1
ATOM 756 C C . ALA A 1 105 ? 29.562 -21.531 -49.020 1.00 47.12 105 ALA A C 1
ATOM 758 O O . ALA A 1 105 ? 29.212 -22.693 -48.842 1.00 47.12 105 ALA A O 1
ATOM 759 N N . GLU A 1 106 ? 30.100 -21.118 -50.166 1.00 49.66 106 GLU A N 1
ATOM 760 C CA . GLU A 1 106 ? 30.740 -22.035 -51.115 1.00 49.66 106 GLU A CA 1
ATOM 761 C C . GLU A 1 106 ? 32.151 -21.524 -51.444 1.00 49.66 106 GLU A C 1
ATOM 763 O O . GLU A 1 106 ? 32.313 -20.435 -51.993 1.00 49.66 106 GLU A O 1
ATOM 768 N N . GLY A 1 107 ? 33.155 -22.338 -51.092 1.00 50.06 107 GLY A N 1
ATOM 769 C CA . GLY A 1 107 ? 34.547 -22.244 -51.551 1.00 50.06 107 GLY A CA 1
ATOM 770 C C . GLY A 1 107 ? 35.511 -21.468 -50.646 1.00 50.06 107 GLY A C 1
ATOM 771 O O . GLY A 1 107 ? 35.553 -20.244 -50.697 1.00 50.06 107 GLY A O 1
ATOM 772 N N . ASP A 1 108 ? 36.314 -22.157 -49.829 1.00 41.59 108 ASP A N 1
ATOM 773 C CA . ASP A 1 108 ? 37.721 -22.462 -50.158 1.00 41.59 108 ASP A CA 1
ATOM 774 C C . ASP A 1 108 ? 38.466 -23.120 -48.978 1.00 41.59 108 ASP A C 1
ATOM 776 O O . ASP A 1 108 ? 38.058 -23.051 -47.820 1.00 41.59 108 ASP A O 1
ATOM 780 N N . GLU A 1 109 ? 39.545 -23.803 -49.344 1.00 44.66 109 GLU A N 1
ATOM 781 C CA . GLU A 1 109 ? 40.376 -24.769 -48.625 1.00 44.66 109 GLU A CA 1
ATOM 782 C C . GLU A 1 109 ? 40.785 -24.468 -47.171 1.00 44.66 109 GLU A C 1
ATOM 784 O O . GLU A 1 109 ? 41.149 -23.360 -46.773 1.00 44.66 109 GLU A O 1
ATOM 789 N N . CYS A 1 110 ? 40.843 -25.558 -46.397 1.00 39.62 110 CYS A N 1
ATOM 790 C CA . CYS A 1 110 ? 41.490 -25.644 -45.097 1.00 39.62 110 CYS A CA 1
ATOM 791 C C . CYS A 1 110 ? 42.992 -25.336 -45.193 1.00 39.62 110 CYS A C 1
ATOM 793 O O . CYS A 1 110 ? 43.753 -26.049 -45.845 1.00 39.62 110 CYS A O 1
ATOM 795 N N . SER A 1 111 ? 43.453 -24.352 -44.429 1.00 42.06 111 SER A N 1
ATOM 796 C CA . SER A 1 111 ? 44.821 -24.329 -43.909 1.00 42.06 111 SER A CA 1
ATOM 797 C C . SER A 1 111 ? 44.787 -23.821 -42.475 1.00 42.06 111 SER A C 1
ATOM 799 O O . SER A 1 111 ? 44.201 -22.781 -42.182 1.00 42.06 111 SER A O 1
ATOM 801 N N . GLY A 1 112 ? 45.331 -24.650 -41.585 1.00 47.00 112 GLY A N 1
ATOM 802 C CA . GLY A 1 112 ? 45.217 -24.538 -40.140 1.00 47.00 112 GLY A CA 1
ATOM 803 C C . GLY A 1 112 ? 45.833 -23.270 -39.561 1.00 47.00 112 GLY A C 1
ATOM 804 O O . GLY A 1 112 ? 46.865 -22.778 -40.013 1.00 47.00 112 GLY A O 1
ATOM 805 N N . GLY A 1 113 ? 45.188 -22.789 -38.507 1.00 38.59 113 GLY A N 1
ATOM 806 C CA . GLY A 1 113 ? 45.687 -21.741 -37.636 1.00 38.59 113 GLY A CA 1
ATOM 807 C C . GLY A 1 113 ? 44.862 -21.736 -36.360 1.00 38.59 113 GLY A C 1
ATOM 808 O O . GLY A 1 113 ? 43.730 -21.258 -36.361 1.00 38.59 113 GLY A O 1
ATOM 809 N N . ASP A 1 114 ? 45.426 -22.304 -35.295 1.00 46.19 114 ASP A N 1
ATOM 810 C CA . ASP A 1 114 ? 44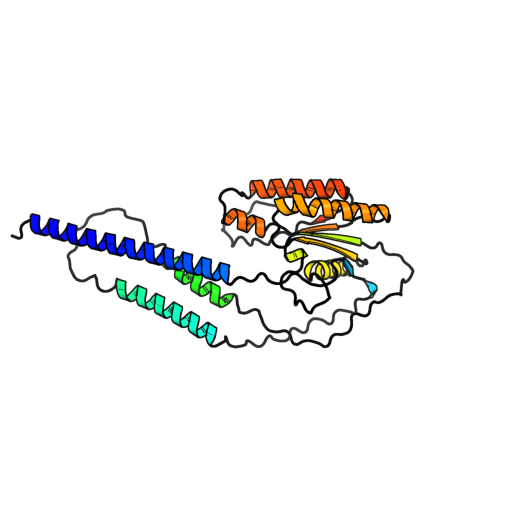.881 -22.235 -33.944 1.00 46.19 114 ASP A CA 1
ATOM 811 C C . ASP A 1 114 ? 44.829 -20.772 -33.490 1.00 46.19 114 ASP A C 1
ATOM 813 O O . ASP A 1 114 ? 45.852 -20.093 -33.375 1.00 46.19 114 ASP A O 1
ATOM 817 N N . GLY A 1 115 ? 43.617 -20.277 -33.253 1.00 41.81 115 GLY A N 1
ATOM 818 C CA . GLY A 1 115 ? 43.365 -18.923 -32.784 1.00 41.81 115 GLY A CA 1
ATOM 819 C C . GLY A 1 115 ? 42.085 -18.881 -31.965 1.00 41.81 115 GLY A C 1
ATOM 820 O O . GLY A 1 115 ? 40.983 -18.887 -32.509 1.00 41.81 115 GLY A O 1
ATOM 821 N N . ASP A 1 116 ? 42.249 -18.836 -30.644 1.00 49.25 116 ASP A N 1
ATOM 822 C CA . ASP A 1 116 ? 41.194 -18.623 -29.657 1.00 49.25 116 ASP A CA 1
ATOM 823 C C . ASP A 1 116 ? 40.305 -17.424 -30.029 1.00 49.25 116 ASP A C 1
ATOM 825 O O . ASP A 1 116 ? 40.746 -16.277 -30.075 1.00 49.25 116 ASP A O 1
ATOM 829 N N . SER A 1 117 ? 39.020 -17.678 -30.281 1.00 41.28 117 SER A N 1
ATOM 830 C CA . SER A 1 117 ? 38.000 -16.644 -30.496 1.00 41.28 117 SER A CA 1
ATOM 831 C C . SER A 1 117 ? 36.659 -17.096 -29.920 1.00 41.28 117 SER A C 1
ATOM 833 O O . SER A 1 117 ? 35.736 -17.494 -30.626 1.00 41.28 117 SER A O 1
ATOM 835 N N . LYS A 1 118 ? 36.540 -17.027 -28.591 1.00 49.25 118 LYS A N 1
ATOM 836 C CA . LYS A 1 118 ? 35.255 -17.085 -27.883 1.00 49.25 118 LYS A CA 1
ATOM 837 C C . LYS A 1 118 ? 34.620 -15.694 -27.872 1.00 49.25 118 LYS A C 1
ATOM 839 O O . LYS A 1 118 ? 34.954 -14.907 -26.997 1.00 49.25 118 LYS A O 1
ATOM 844 N N . SER A 1 119 ? 33.683 -15.391 -28.773 1.00 51.25 119 SER A N 1
ATOM 845 C CA . SER A 1 119 ? 32.602 -14.425 -28.489 1.00 51.25 119 SER A CA 1
ATOM 846 C C . SER A 1 119 ? 31.546 -14.383 -29.600 1.00 51.25 119 SER A C 1
ATOM 848 O O . SER A 1 119 ? 31.882 -14.487 -30.770 1.00 51.25 119 SER A O 1
ATOM 850 N N . MET A 1 120 ? 30.287 -14.135 -29.212 1.00 41.16 120 MET A N 1
ATOM 851 C CA . MET A 1 120 ? 29.108 -13.789 -30.042 1.00 41.16 120 MET A CA 1
ATOM 852 C C . MET A 1 120 ? 28.092 -14.874 -30.471 1.00 41.16 120 MET A C 1
ATOM 854 O O . MET A 1 120 ? 27.327 -14.655 -31.403 1.00 41.16 120 MET A O 1
ATOM 858 N N . SER A 1 121 ? 27.9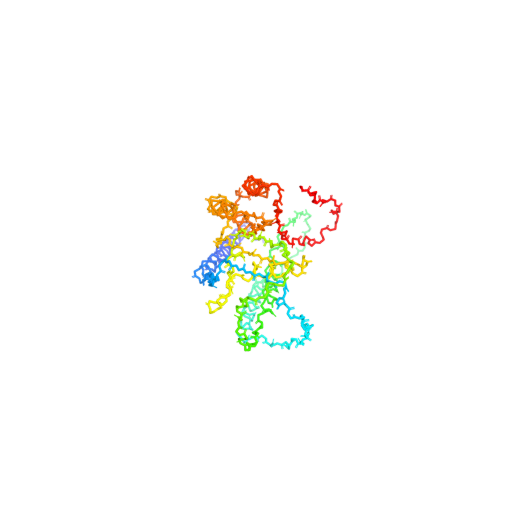28 -15.969 -29.718 1.00 45.16 121 SER A N 1
ATOM 859 C CA . SER A 1 121 ? 26.769 -16.889 -29.888 1.00 45.16 121 SER A CA 1
ATOM 860 C C . SER A 1 121 ? 25.536 -16.534 -29.011 1.00 45.16 121 SER A C 1
ATOM 862 O O . SER A 1 121 ? 24.458 -17.110 -29.140 1.00 45.16 121 SER A O 1
ATOM 864 N N . GLY A 1 122 ? 25.640 -15.542 -28.115 1.00 37.41 122 GLY A N 1
ATOM 865 C CA . GLY A 1 122 ? 24.622 -15.287 -27.078 1.00 37.41 122 GLY A CA 1
ATOM 866 C C . GLY A 1 122 ? 23.363 -14.510 -27.500 1.00 37.41 122 GLY A C 1
ATOM 867 O O . GLY A 1 122 ? 22.345 -14.591 -26.816 1.00 37.41 122 GLY A O 1
ATOM 868 N N . ALA A 1 123 ? 23.389 -13.759 -28.605 1.00 41.75 123 ALA A N 1
ATOM 869 C CA . ALA A 1 123 ? 22.314 -12.807 -28.925 1.00 41.75 123 ALA A CA 1
ATOM 870 C C . ALA A 1 123 ? 21.074 -13.452 -29.583 1.00 41.75 123 ALA A C 1
ATOM 872 O O . ALA A 1 123 ? 19.953 -12.987 -29.381 1.00 41.75 123 ALA A O 1
ATOM 873 N N . CYS A 1 124 ? 21.238 -14.555 -30.322 1.00 39.81 124 CYS A N 1
ATOM 874 C CA . CYS A 1 124 ? 20.131 -15.183 -31.056 1.00 39.81 124 CYS A CA 1
ATOM 875 C C . CYS A 1 124 ? 19.201 -16.016 -30.142 1.00 39.81 124 CYS A C 1
ATOM 877 O O . CYS A 1 124 ? 17.999 -16.136 -30.392 1.00 39.81 124 CYS A O 1
ATOM 879 N N . GLY A 1 125 ? 19.728 -16.534 -29.024 1.00 37.78 125 GLY A N 1
ATOM 880 C CA . GLY A 1 125 ? 18.956 -17.311 -28.046 1.00 37.78 125 GLY A CA 1
ATOM 881 C C . GLY A 1 125 ? 17.988 -16.480 -27.191 1.00 37.78 125 GLY A C 1
ATOM 882 O O . GLY A 1 125 ? 16.996 -17.016 -26.697 1.00 37.78 125 GLY A O 1
ATOM 883 N N . LEU A 1 126 ? 18.236 -15.173 -27.038 1.00 42.44 126 LEU A N 1
ATOM 884 C CA . LEU A 1 126 ? 17.437 -14.296 -26.173 1.00 42.44 126 LEU A CA 1
ATOM 885 C C . LEU A 1 126 ? 16.084 -13.921 -26.808 1.00 42.44 126 LEU A C 1
ATOM 887 O O . LEU A 1 126 ? 15.060 -13.903 -26.128 1.00 42.44 126 LEU A O 1
ATOM 891 N N . LEU A 1 127 ? 16.058 -13.701 -28.128 1.00 42.69 127 LEU A N 1
ATOM 892 C CA . LEU A 1 127 ? 14.844 -13.323 -28.866 1.00 42.69 127 LEU A CA 1
ATOM 893 C C . LEU A 1 127 ? 13.848 -14.486 -29.003 1.00 42.69 127 LEU A C 1
ATOM 895 O O . LEU A 1 127 ? 12.642 -14.282 -28.881 1.00 42.69 127 LEU A O 1
ATOM 899 N N . SER A 1 128 ? 14.341 -15.722 -29.153 1.00 41.50 128 SER A N 1
ATOM 900 C CA . SER A 1 128 ? 13.474 -16.912 -29.190 1.00 41.50 128 SER A CA 1
ATOM 901 C C . SER A 1 128 ? 12.823 -17.208 -27.832 1.00 41.50 128 SER A C 1
ATOM 903 O O . SER A 1 128 ? 11.727 -17.753 -27.786 1.00 41.50 128 SER A O 1
ATOM 905 N N . ARG A 1 129 ? 13.458 -16.822 -26.714 1.00 44.69 129 ARG A N 1
ATOM 906 C CA . ARG A 1 129 ? 12.911 -17.024 -25.359 1.00 44.69 129 ARG A CA 1
ATOM 907 C C . ARG A 1 129 ? 11.902 -15.948 -24.945 1.00 44.69 129 ARG A C 1
ATOM 909 O O . ARG A 1 129 ? 10.973 -16.260 -24.206 1.00 44.69 129 ARG A O 1
ATOM 916 N N . LEU A 1 130 ? 12.032 -14.722 -25.459 1.00 41.41 130 LEU A N 1
ATOM 917 C CA . LEU A 1 130 ? 11.054 -13.648 -25.235 1.00 41.41 130 LEU A CA 1
ATOM 918 C C . LEU A 1 130 ? 9.736 -13.898 -25.989 1.00 41.41 130 LEU A C 1
ATOM 920 O O . LEU A 1 130 ? 8.668 -13.644 -25.440 1.00 41.41 130 LEU A O 1
ATOM 924 N N . SER A 1 131 ? 9.789 -14.485 -27.191 1.00 41.03 131 SER A N 1
ATOM 925 C CA . SER A 1 131 ? 8.588 -14.859 -27.957 1.00 41.03 131 SER A CA 1
ATOM 926 C C . SER A 1 131 ? 7.751 -15.950 -27.271 1.00 41.03 131 SER A C 1
ATOM 928 O O . SER A 1 131 ? 6.524 -15.869 -27.281 1.00 41.03 131 SER A O 1
ATOM 930 N N . SER A 1 132 ? 8.391 -16.931 -26.628 1.00 40.06 132 SER A N 1
ATOM 931 C CA . SER A 1 132 ? 7.697 -18.019 -25.920 1.00 40.06 132 SER A CA 1
ATOM 932 C C . SER A 1 132 ? 7.098 -17.589 -24.574 1.00 40.06 132 SER A C 1
ATOM 934 O O . SER A 1 132 ? 6.153 -18.213 -24.097 1.00 40.06 132 SER A O 1
ATOM 936 N N . GLY A 1 133 ? 7.636 -16.532 -23.952 1.00 35.56 133 GLY A N 1
ATOM 937 C CA . GLY A 1 133 ? 7.165 -16.021 -22.660 1.00 35.56 133 GLY A CA 1
ATOM 938 C C . GLY A 1 133 ? 5.847 -15.246 -22.748 1.00 35.56 133 GLY A C 1
ATOM 939 O O . GLY A 1 133 ? 4.992 -15.394 -21.880 1.00 35.56 133 GLY A O 1
ATOM 940 N N . VAL A 1 134 ? 5.643 -14.479 -23.825 1.00 41.09 134 VAL A N 1
ATOM 941 C CA . VAL A 1 134 ? 4.431 -13.657 -24.016 1.00 41.09 134 VAL A CA 1
ATOM 942 C C . VAL A 1 134 ? 3.192 -14.523 -24.288 1.00 41.09 134 VAL A C 1
ATOM 944 O O . VAL A 1 134 ? 2.115 -14.226 -23.784 1.00 41.09 134 VAL A O 1
ATOM 947 N N . ALA A 1 135 ? 3.345 -15.661 -24.973 1.00 39.22 135 ALA A N 1
ATOM 948 C CA . ALA A 1 135 ? 2.238 -16.580 -25.265 1.00 39.22 135 ALA A CA 1
ATOM 949 C C . ALA A 1 135 ? 1.680 -17.328 -24.031 1.00 39.22 135 ALA A C 1
ATOM 951 O O . ALA A 1 135 ? 0.593 -17.902 -24.104 1.00 39.22 135 ALA A O 1
ATOM 952 N N . ASN A 1 136 ? 2.403 -17.339 -22.903 1.00 35.06 136 ASN A N 1
ATOM 953 C CA . ASN A 1 136 ? 1.988 -18.041 -21.682 1.00 35.06 136 ASN A CA 1
ATOM 954 C C . ASN A 1 136 ? 1.339 -17.131 -20.625 1.00 35.06 136 ASN A C 1
ATOM 956 O O . ASN A 1 136 ? 0.731 -17.652 -19.693 1.00 35.06 136 ASN A O 1
ATOM 960 N N . MET A 1 137 ? 1.440 -15.802 -20.748 1.00 33.97 137 MET A N 1
ATOM 961 C CA . MET A 1 137 ? 0.983 -14.869 -19.706 1.00 33.97 137 MET A CA 1
ATOM 962 C C . MET A 1 137 ? -0.494 -14.450 -19.837 1.00 33.97 137 MET A C 1
ATOM 964 O O . MET A 1 137 ? -1.112 -14.112 -18.834 1.00 33.97 137 MET A O 1
ATOM 968 N N . GLU A 1 138 ? -1.102 -14.540 -21.024 1.00 41.91 138 GLU A N 1
ATOM 969 C CA . GLU A 1 138 ? -2.505 -14.128 -21.252 1.00 41.91 138 GLU A CA 1
ATOM 970 C C . GLU A 1 138 ? -3.546 -15.240 -21.004 1.00 41.91 138 GLU A C 1
ATOM 972 O O . GLU A 1 138 ? -4.733 -15.063 -21.260 1.00 41.91 138 GLU A O 1
ATOM 977 N N . ARG A 1 139 ? -3.135 -16.394 -20.460 1.00 38.47 139 ARG A N 1
ATOM 978 C CA . ARG A 1 139 ? -4.009 -17.567 -20.258 1.00 38.47 139 ARG A CA 1
ATOM 979 C C . ARG A 1 139 ? -4.889 -17.506 -18.985 1.00 38.47 139 ARG A C 1
ATOM 981 O O . ARG A 1 139 ? -5.575 -18.482 -18.704 1.00 38.47 139 ARG A O 1
ATOM 988 N N . SER A 1 140 ? -4.894 -16.393 -18.237 1.00 36.50 140 SER A N 1
ATOM 989 C CA . SER A 1 140 ? -5.570 -16.276 -16.921 1.00 36.50 140 SER A CA 1
ATOM 990 C C . SER A 1 140 ? -6.653 -15.191 -16.796 1.00 36.50 140 SER A C 1
ATOM 992 O O . SER A 1 140 ? -7.131 -14.957 -15.691 1.00 36.50 140 SER A O 1
ATOM 994 N N . ALA A 1 141 ? -7.084 -14.544 -17.881 1.00 37.12 141 ALA A N 1
ATOM 995 C CA . ALA A 1 141 ? -8.189 -13.578 -17.841 1.00 37.12 141 ALA A CA 1
ATOM 996 C C . ALA A 1 141 ? -9.469 -14.194 -18.433 1.00 37.12 141 ALA A C 1
ATOM 998 O O . ALA A 1 141 ? -9.867 -13.871 -19.547 1.00 37.12 141 ALA A O 1
ATOM 999 N N . GLY A 1 142 ? -10.063 -15.150 -17.714 1.00 32.44 142 GLY A N 1
ATOM 1000 C CA . GLY A 1 142 ? -11.400 -15.667 -18.011 1.00 32.44 142 GLY A CA 1
ATOM 1001 C C . GLY A 1 142 ? -12.444 -14.877 -17.227 1.00 32.44 142 GLY A C 1
ATOM 1002 O O . GLY A 1 142 ? -12.331 -14.766 -16.007 1.00 32.44 142 GLY A O 1
ATOM 1003 N N . GLU A 1 143 ? -13.418 -14.319 -17.940 1.00 39.56 143 GLU A N 1
ATOM 1004 C CA . GLU A 1 143 ? -14.559 -13.573 -17.408 1.00 39.56 143 GLU A CA 1
ATOM 1005 C C . GLU A 1 143 ? -15.334 -14.425 -16.391 1.00 39.56 143 GLU A C 1
ATOM 1007 O O . GLU A 1 143 ? -15.780 -15.535 -16.691 1.00 39.56 143 GLU A O 1
ATOM 1012 N N . ALA A 1 144 ? -15.456 -13.912 -15.166 1.00 36.19 144 ALA A N 1
ATOM 1013 C CA . ALA A 1 144 ? -16.337 -14.469 -14.155 1.00 36.19 144 ALA A CA 1
ATOM 1014 C C . ALA A 1 144 ? -17.765 -14.010 -14.464 1.00 36.19 144 ALA A C 1
ATOM 1016 O O . ALA A 1 144 ? -18.030 -12.811 -14.513 1.00 36.19 144 ALA A O 1
ATOM 1017 N N . GLU A 1 145 ? -18.661 -14.972 -14.682 1.00 39.06 145 GLU A N 1
ATOM 1018 C CA . GLU A 1 145 ? -20.107 -14.757 -14.719 1.00 39.06 145 GLU A CA 1
ATOM 1019 C C . GLU A 1 145 ? -20.538 -13.998 -13.452 1.00 39.06 145 GLU A C 1
ATOM 1021 O O . GLU A 1 145 ? -20.272 -14.452 -12.333 1.00 39.06 145 GLU A O 1
ATOM 1026 N N . GLU A 1 146 ? -21.165 -12.832 -13.632 1.00 42.50 146 GLU A N 1
ATOM 1027 C CA . GLU A 1 146 ? -21.752 -12.036 -12.555 1.00 42.50 146 GLU A CA 1
ATOM 1028 C C . GLU A 1 146 ? -22.826 -12.861 -11.840 1.00 42.50 146 GLU A C 1
ATOM 1030 O O . GLU A 1 146 ? -23.944 -13.045 -12.325 1.00 42.50 146 GLU A O 1
ATOM 1035 N N . ALA A 1 147 ? -22.479 -13.369 -10.658 1.00 38.09 147 ALA A N 1
ATOM 1036 C CA . ALA A 1 147 ? -23.473 -13.796 -9.690 1.00 38.09 147 ALA A CA 1
ATOM 1037 C C . ALA A 1 147 ? -24.309 -12.568 -9.281 1.00 38.09 147 ALA A C 1
ATOM 1039 O O . ALA A 1 147 ? -23.742 -11.481 -9.138 1.00 38.09 147 ALA A O 1
ATOM 1040 N N . PRO A 1 148 ? -25.632 -12.718 -9.090 1.00 38.72 148 PRO A N 1
ATOM 1041 C CA . PRO A 1 148 ? -26.491 -11.605 -8.717 1.00 38.72 148 PRO A CA 1
ATOM 1042 C C . PRO A 1 148 ? -25.972 -10.936 -7.441 1.00 38.72 148 PRO A C 1
ATOM 1044 O O . PRO A 1 148 ? -25.611 -11.613 -6.477 1.00 38.72 148 PRO A O 1
ATOM 1047 N N . ASP A 1 149 ? -25.927 -9.605 -7.495 1.00 42.50 149 ASP A N 1
ATOM 1048 C CA . ASP A 1 149 ? -25.577 -8.670 -6.428 1.00 42.50 149 ASP A CA 1
ATOM 1049 C C . ASP A 1 149 ? -26.490 -8.904 -5.212 1.00 42.50 149 ASP A C 1
ATOM 1051 O O . ASP A 1 149 ? -27.551 -8.297 -5.052 1.00 42.50 149 ASP A O 1
ATOM 1055 N N . GLU A 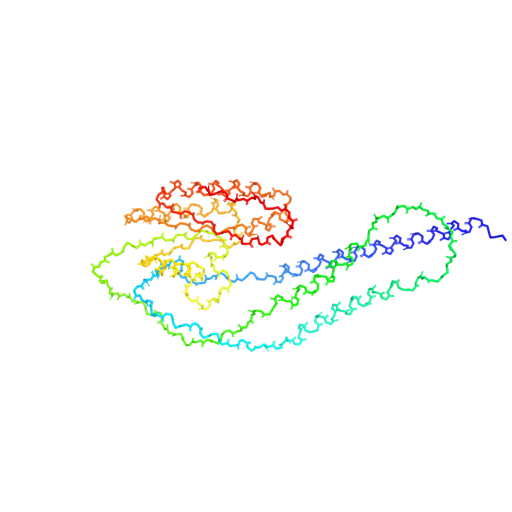1 150 ? -26.110 -9.875 -4.380 1.00 38.72 150 GLU A N 1
ATOM 1056 C CA . GLU A 1 150 ? -26.644 -10.082 -3.039 1.00 38.72 150 GLU A CA 1
ATOM 1057 C C . GLU A 1 150 ? -26.233 -8.858 -2.228 1.00 38.72 150 GLU A C 1
ATOM 1059 O O . GLU A 1 150 ? -25.141 -8.798 -1.654 1.00 38.72 150 GLU A O 1
ATOM 1064 N N . GLY A 1 151 ? -27.115 -7.856 -2.269 1.00 38.66 151 GLY A N 1
ATOM 1065 C CA . GLY A 1 151 ? -26.955 -6.568 -1.628 1.00 38.66 151 GLY A CA 1
ATOM 1066 C C . GLY A 1 151 ? -26.286 -6.726 -0.274 1.00 38.66 151 GLY A C 1
ATOM 1067 O O . GLY A 1 151 ? -26.798 -7.407 0.617 1.00 38.66 151 GLY A O 1
ATOM 1068 N N . PHE A 1 152 ? -25.118 -6.095 -0.154 1.00 44.31 152 PHE A N 1
ATOM 1069 C CA . PHE A 1 152 ? -24.332 -6.009 1.064 1.00 44.31 152 PHE A CA 1
ATOM 1070 C C . PHE A 1 152 ? -25.182 -5.339 2.149 1.00 44.31 152 PHE A C 1
ATOM 1072 O O . PHE A 1 152 ? -25.180 -4.121 2.339 1.00 44.31 152 PHE A O 1
ATOM 1079 N N . LEU A 1 153 ? -25.972 -6.165 2.832 1.00 41.22 153 LEU A N 1
ATOM 1080 C CA . LEU A 1 153 ? -26.786 -5.803 3.971 1.00 41.22 153 LEU A CA 1
ATOM 1081 C C . LEU A 1 153 ? -25.831 -5.367 5.073 1.00 41.22 153 LEU A C 1
ATOM 1083 O O . LEU A 1 153 ? -25.232 -6.176 5.783 1.00 41.22 153 LEU A O 1
ATOM 1087 N N . ARG A 1 154 ? -25.715 -4.047 5.199 1.00 44.09 154 ARG A N 1
ATOM 1088 C CA . ARG A 1 154 ? -25.210 -3.336 6.365 1.00 44.09 154 ARG A CA 1
ATOM 1089 C C . ARG A 1 154 ? -25.950 -3.863 7.595 1.00 44.09 154 ARG A C 1
ATOM 1091 O O . ARG A 1 154 ? -27.025 -3.389 7.945 1.00 44.09 154 ARG A O 1
ATOM 1098 N N . CYS A 1 155 ? -25.382 -4.878 8.234 1.00 39.25 155 CYS A N 1
ATOM 1099 C CA . CYS A 1 155 ? -25.884 -5.444 9.476 1.00 39.25 155 CYS A CA 1
ATOM 1100 C C . CYS A 1 155 ? -25.533 -4.499 10.631 1.00 39.25 155 CYS A C 1
ATOM 1102 O O . CYS A 1 155 ? -24.616 -4.736 11.420 1.00 39.25 155 CYS A O 1
ATOM 1104 N N . GLU A 1 156 ? -26.273 -3.398 10.720 1.00 45.44 156 GLU A N 1
ATOM 1105 C CA . GLU A 1 156 ? -26.415 -2.647 11.957 1.00 45.44 156 GLU A CA 1
ATOM 1106 C C . GLU A 1 156 ? -27.257 -3.491 12.923 1.00 45.44 156 GLU A C 1
ATOM 1108 O O . GLU A 1 156 ? -28.454 -3.668 12.740 1.00 45.44 156 GLU A O 1
ATOM 1113 N N . GLY A 1 157 ? -26.625 -4.040 13.963 1.00 43.38 157 GLY A N 1
ATOM 1114 C CA . GLY A 1 157 ? -27.351 -4.457 15.165 1.00 43.38 157 GLY A CA 1
ATOM 1115 C C . GLY A 1 157 ? -27.501 -5.959 15.400 1.00 43.38 157 GLY A C 1
ATOM 1116 O O . GLY A 1 157 ? -28.605 -6.492 15.387 1.00 43.38 157 GLY A O 1
ATOM 1117 N N . ARG A 1 158 ? -26.415 -6.626 15.810 1.00 46.09 158 ARG A N 1
ATOM 1118 C CA . ARG A 1 158 ? -26.525 -7.683 16.835 1.00 46.09 158 ARG A CA 1
ATOM 1119 C C . ARG A 1 158 ? -25.224 -7.834 17.624 1.00 46.09 158 ARG A C 1
ATOM 1121 O O . ARG A 1 158 ? -24.409 -8.713 17.367 1.00 46.09 158 ARG A O 1
ATOM 1128 N N . ARG A 1 159 ? -25.018 -6.946 18.603 1.00 50.56 159 ARG A N 1
ATOM 1129 C CA . ARG A 1 159 ? -23.939 -7.071 19.597 1.00 50.56 159 ARG A CA 1
ATOM 1130 C C . ARG A 1 159 ? -24.346 -8.117 20.637 1.00 50.56 159 ARG A C 1
ATOM 1132 O O . ARG A 1 159 ? -24.981 -7.787 21.633 1.00 50.56 159 ARG A O 1
ATOM 1139 N N . ASN A 1 160 ? -24.000 -9.382 20.414 1.00 47.72 160 ASN A N 1
ATOM 1140 C CA . ASN A 1 160 ? -24.137 -10.413 21.444 1.00 47.72 160 ASN A CA 1
ATOM 1141 C C . ASN A 1 160 ? -23.025 -10.249 22.500 1.00 47.72 160 ASN A C 1
ATOM 1143 O O . ASN A 1 160 ? -21.965 -10.847 22.383 1.00 47.72 160 ASN A O 1
ATOM 1147 N N . GLY A 1 161 ? -23.277 -9.404 23.505 1.00 48.44 161 GLY A N 1
ATOM 1148 C CA . GLY A 1 161 ? -22.928 -9.534 24.936 1.00 48.44 161 GLY A CA 1
ATOM 1149 C C . GLY A 1 161 ? -21.502 -9.820 25.444 1.00 48.44 161 GLY A C 1
ATOM 1150 O O . GLY A 1 161 ? -21.249 -9.563 26.616 1.00 48.44 161 GLY A O 1
ATOM 1151 N N . LYS A 1 162 ? -20.552 -10.315 24.649 1.00 56.62 162 LYS A N 1
ATOM 1152 C CA . LYS A 1 162 ? -19.142 -10.464 25.041 1.00 56.62 162 LYS A CA 1
ATOM 1153 C C . LYS A 1 162 ? -18.316 -9.670 24.047 1.00 56.62 162 LYS A C 1
ATOM 1155 O O . LYS A 1 162 ? -18.041 -10.157 22.957 1.00 56.62 162 LYS A O 1
ATOM 1160 N N . GLY A 1 163 ? -18.007 -8.423 24.400 1.00 57.81 163 GLY A N 1
ATOM 1161 C CA . GLY A 1 163 ? -17.222 -7.508 23.574 1.00 57.81 163 GLY A CA 1
ATOM 1162 C C . GLY A 1 163 ? -15.826 -8.062 23.319 1.00 57.81 163 GLY A C 1
ATOM 1163 O O . GLY A 1 163 ? -14.900 -7.775 24.071 1.00 57.81 163 GLY A O 1
ATOM 1164 N N . GLY A 1 164 ? -15.683 -8.886 22.280 1.00 73.06 164 GLY A N 1
ATOM 1165 C CA . GLY A 1 164 ? -14.380 -9.233 21.737 1.00 73.06 164 GLY A CA 1
ATOM 1166 C C . GLY A 1 164 ? -13.681 -7.950 21.303 1.00 73.06 164 GLY A C 1
ATOM 1167 O O . GLY A 1 164 ? -14.316 -7.063 20.730 1.00 73.06 164 GLY A O 1
ATOM 1168 N N . ALA A 1 165 ? -12.396 -7.826 21.626 1.00 87.69 165 ALA A N 1
ATOM 1169 C CA . ALA A 1 165 ? -11.605 -6.673 21.224 1.00 87.69 165 ALA A CA 1
ATOM 1170 C C . ALA A 1 165 ? -11.617 -6.552 19.692 1.00 87.69 165 ALA A C 1
ATOM 1172 O O . ALA A 1 165 ? -11.246 -7.495 18.995 1.00 87.69 165 ALA A O 1
ATOM 1173 N N . VAL A 1 166 ? -12.060 -5.403 19.178 1.00 94.81 166 VAL A N 1
ATOM 1174 C CA . VAL A 1 166 ? -12.009 -5.086 17.745 1.00 94.81 166 VAL A CA 1
ATOM 1175 C C . VAL A 1 166 ? -10.580 -4.695 17.396 1.00 94.81 166 VAL A C 1
ATOM 1177 O O . VAL A 1 166 ? -9.999 -3.857 18.082 1.00 94.81 166 VAL A O 1
ATOM 1180 N N . LYS A 1 167 ? -10.029 -5.271 16.327 1.00 97.06 167 LYS A N 1
ATOM 1181 C CA . LYS A 1 167 ? -8.683 -4.949 15.841 1.00 97.06 167 LYS A CA 1
ATOM 1182 C C . LYS A 1 167 ? -8.723 -3.862 14.770 1.00 97.06 167 LYS A C 1
ATOM 1184 O O . LYS A 1 167 ? -9.578 -3.891 13.889 1.00 97.06 167 LYS A O 1
ATOM 1189 N N . ASN A 1 168 ? -7.814 -2.896 14.832 1.00 98.00 168 ASN A N 1
ATOM 1190 C CA . ASN A 1 168 ? -7.658 -1.829 13.845 1.00 98.00 168 ASN A CA 1
ATOM 1191 C C . ASN A 1 168 ? -6.436 -2.118 12.965 1.00 98.00 168 ASN A C 1
ATOM 1193 O O . ASN A 1 168 ? -5.303 -2.119 13.448 1.00 98.00 168 ASN A O 1
ATOM 1197 N N . VAL A 1 169 ? -6.670 -2.348 11.673 1.00 98.38 169 VAL A N 1
ATOM 1198 C CA . VAL A 1 169 ? -5.633 -2.677 10.688 1.00 98.38 169 VAL A CA 1
ATOM 1199 C C . VAL A 1 169 ? -5.423 -1.501 9.738 1.00 98.38 169 VAL A C 1
ATOM 1201 O O . VAL A 1 169 ? -6.348 -1.062 9.056 1.00 98.38 169 VAL A O 1
ATOM 1204 N N . LEU A 1 170 ? -4.199 -0.995 9.655 1.00 98.56 170 LEU A N 1
ATOM 1205 C CA . LEU A 1 170 ? -3.831 0.098 8.765 1.00 98.56 170 LEU A CA 1
ATOM 1206 C C . LEU A 1 170 ? -2.996 -0.428 7.596 1.00 98.56 170 LEU A C 1
ATOM 1208 O O . LEU A 1 170 ? -1.907 -0.955 7.789 1.00 98.56 170 LEU A O 1
ATOM 1212 N N . PHE A 1 171 ? -3.482 -0.263 6.373 1.00 98.50 171 PHE A N 1
ATOM 1213 C CA . PHE A 1 171 ? -2.740 -0.593 5.160 1.00 98.50 171 PHE A CA 1
ATOM 1214 C C . PHE A 1 171 ? -2.066 0.662 4.623 1.00 98.50 171 PHE A C 1
ATOM 1216 O O . PHE A 1 171 ? -2.739 1.664 4.385 1.00 98.50 171 PHE A O 1
ATOM 1223 N N . VAL A 1 172 ? -0.756 0.598 4.402 1.00 98.38 172 VAL A N 1
ATOM 1224 C CA . VAL A 1 172 ? 0.047 1.704 3.874 1.00 98.38 172 VAL A CA 1
ATOM 1225 C C . VAL A 1 172 ? 0.793 1.224 2.645 1.00 98.38 172 VAL A C 1
ATOM 1227 O O . VAL A 1 172 ? 1.493 0.218 2.719 1.00 98.38 172 VAL A O 1
ATOM 1230 N N . GLY A 1 173 ? 0.676 1.900 1.505 1.00 97.50 173 GLY A N 1
ATOM 1231 C CA . GLY A 1 173 ? 1.416 1.418 0.343 1.00 97.50 173 GLY A CA 1
ATOM 1232 C C . GLY A 1 173 ? 1.131 2.064 -0.997 1.00 97.50 173 GLY A C 1
ATOM 1233 O O . GLY A 1 173 ? 0.715 3.215 -1.099 1.00 97.50 173 GLY A O 1
ATOM 1234 N N . ASP A 1 174 ? 1.420 1.300 -2.042 1.00 96.19 174 ASP A N 1
ATOM 1235 C CA . ASP A 1 174 ? 1.313 1.735 -3.428 1.00 96.19 174 ASP A CA 1
ATOM 1236 C C . ASP A 1 174 ? -0.065 1.425 -4.057 1.00 96.19 174 ASP A C 1
ATOM 1238 O O . ASP A 1 174 ? -1.098 1.368 -3.384 1.00 96.19 174 ASP A O 1
ATOM 1242 N N . SER A 1 175 ? -0.071 1.214 -5.374 1.00 95.56 175 SER A N 1
ATOM 1243 C CA . SER A 1 175 ? -1.225 0.819 -6.184 1.00 95.56 175 SER A CA 1
ATOM 1244 C C . SER A 1 175 ? -1.987 -0.412 -5.681 1.00 95.56 175 SER A C 1
ATOM 1246 O O . SER A 1 175 ? -3.180 -0.542 -5.949 1.00 95.56 175 SER A O 1
ATOM 1248 N N . LEU A 1 176 ? -1.327 -1.338 -4.977 1.00 94.31 176 LEU A N 1
ATOM 1249 C CA . LEU A 1 176 ? -1.997 -2.527 -4.442 1.00 94.31 176 LEU A CA 1
ATOM 1250 C C . LEU A 1 176 ? -2.919 -2.183 -3.268 1.00 94.31 176 LEU A C 1
ATOM 1252 O O . LEU A 1 176 ? -3.980 -2.787 -3.116 1.00 94.31 176 LEU A O 1
ATOM 1256 N N . VAL A 1 177 ? -2.541 -1.187 -2.464 1.00 96.62 177 VAL A N 1
ATOM 1257 C CA . VAL A 1 177 ? -3.364 -0.689 -1.352 1.00 96.62 177 VAL A CA 1
ATOM 1258 C C . VAL A 1 177 ? -4.517 0.165 -1.867 1.00 96.62 177 VAL A C 1
ATOM 1260 O O . VAL A 1 177 ? -5.607 0.100 -1.307 1.00 96.62 177 VAL A O 1
ATOM 1263 N N . THR A 1 178 ? -4.313 0.918 -2.953 1.00 95.25 178 THR A N 1
ATOM 1264 C CA . THR A 1 178 ? -5.378 1.715 -3.589 1.00 95.25 178 THR A CA 1
ATOM 1265 C C . THR A 1 178 ? -6.316 0.891 -4.475 1.00 95.25 178 THR A C 1
ATOM 1267 O O . THR A 1 178 ? -7.343 1.406 -4.905 1.00 95.25 178 THR A O 1
ATOM 1270 N N . GLY A 1 179 ? -6.010 -0.385 -4.737 1.00 92.88 179 GLY A N 1
ATOM 1271 C CA . GLY A 1 179 ? -6.874 -1.284 -5.508 1.00 92.88 179 GLY A CA 1
ATOM 1272 C C . GLY A 1 179 ? -6.888 -0.999 -7.013 1.00 92.88 179 GLY A C 1
ATOM 1273 O O . GLY A 1 179 ? -7.929 -1.124 -7.657 1.00 92.88 179 GLY A O 1
ATOM 1274 N N . VAL A 1 180 ? -5.747 -0.606 -7.590 1.00 91.12 180 VAL A N 1
ATOM 1275 C CA . VAL A 1 180 ? -5.629 -0.386 -9.041 1.00 91.12 180 VAL A CA 1
ATOM 1276 C C . VAL A 1 180 ? -6.076 -1.625 -9.821 1.00 91.12 180 VAL A C 1
ATOM 1278 O O . VAL A 1 180 ? -5.647 -2.742 -9.532 1.00 91.12 180 VAL A O 1
ATOM 1281 N N . GLY A 1 181 ? -6.913 -1.415 -10.840 1.00 85.12 181 GLY A N 1
ATOM 1282 C CA . GLY A 1 181 ? -7.425 -2.490 -11.696 1.00 85.12 181 GLY A CA 1
ATOM 1283 C C . GLY A 1 181 ? -8.749 -3.096 -11.244 1.00 85.12 181 GLY A C 1
ATOM 1284 O O . GLY A 1 181 ? -9.236 -4.014 -11.898 1.00 85.12 181 GLY A O 1
ATOM 1285 N N . GLN A 1 182 ? -9.354 -2.586 -10.170 1.00 85.25 182 GLN A N 1
ATOM 1286 C CA . GLN A 1 182 ? -10.743 -2.913 -9.868 1.00 85.25 182 GLN A CA 1
ATOM 1287 C C . GLN A 1 182 ? -11.702 -2.245 -10.848 1.00 85.25 182 GLN A C 1
ATOM 1289 O O . GLN A 1 182 ? -11.449 -1.147 -11.349 1.00 85.25 182 GLN A O 1
ATOM 1294 N N . ASP A 1 183 ? -12.827 -2.919 -11.081 1.00 84.38 183 ASP A N 1
ATOM 1295 C CA . ASP A 1 183 ? -13.930 -2.366 -11.850 1.00 84.38 183 ASP A CA 1
ATOM 1296 C C . ASP A 1 183 ? -14.390 -1.042 -11.209 1.00 84.38 183 ASP A C 1
ATOM 1298 O O . ASP A 1 183 ? -14.756 -1.036 -10.026 1.00 84.38 183 ASP A O 1
ATOM 1302 N N . PRO A 1 184 ? -14.371 0.087 -11.943 1.00 78.88 184 PRO A N 1
ATOM 1303 C CA . PRO A 1 184 ? -14.843 1.368 -11.430 1.00 78.88 184 PRO A CA 1
ATOM 1304 C C . PRO A 1 184 ? -16.338 1.378 -11.080 1.00 78.88 184 PRO A C 1
ATOM 1306 O O . PRO A 1 184 ? -16.761 2.295 -10.372 1.00 78.88 184 PRO A O 1
ATOM 1309 N N . ALA A 1 185 ? -17.134 0.419 -11.568 1.00 84.75 185 ALA A N 1
ATOM 1310 C CA . ALA A 1 185 ? -18.520 0.238 -11.142 1.00 84.75 185 ALA A CA 1
ATOM 1311 C C . ALA A 1 185 ? -18.621 -0.415 -9.754 1.00 84.75 185 ALA A C 1
ATOM 1313 O O . ALA A 1 185 ? -19.616 -0.228 -9.053 1.00 84.75 185 ALA A O 1
ATOM 1314 N N . SER A 1 186 ? -17.574 -1.119 -9.308 1.00 83.62 186 SER A N 1
ATOM 1315 C CA . SER A 1 186 ? -17.545 -1.705 -7.974 1.00 83.62 186 SER A CA 1
ATOM 1316 C C . SER A 1 186 ? -17.417 -0.612 -6.907 1.00 83.62 186 SER A C 1
ATOM 1318 O O . SER A 1 186 ? -16.496 0.203 -6.908 1.00 83.62 186 SER A O 1
ATOM 1320 N N . SER A 1 187 ? -18.356 -0.595 -5.963 1.00 86.75 187 SER A N 1
ATOM 1321 C CA . SER A 1 187 ? -18.410 0.376 -4.860 1.00 86.75 187 SER A CA 1
ATOM 1322 C C . SER A 1 187 ? -17.695 -0.110 -3.596 1.00 86.75 187 SER A C 1
ATOM 1324 O O . SER A 1 187 ? -17.731 0.545 -2.556 1.00 86.75 187 SER A O 1
ATOM 1326 N N . HIS A 1 188 ? -17.035 -1.266 -3.674 1.00 88.62 188 HIS A N 1
ATOM 1327 C CA . HIS A 1 188 ? -16.529 -1.982 -2.512 1.00 88.62 188 HIS A CA 1
ATOM 1328 C C . HIS A 1 188 ? -15.216 -1.417 -1.953 1.00 88.62 188 HIS A C 1
ATOM 1330 O O . HIS A 1 188 ? -14.829 -1.795 -0.852 1.00 88.62 188 HIS A O 1
ATOM 1336 N N . GLY A 1 189 ? -14.512 -0.540 -2.674 1.00 92.94 189 GLY A N 1
ATOM 1337 C CA . GLY A 1 189 ? -13.174 -0.098 -2.282 1.00 92.94 189 GLY A CA 1
ATOM 1338 C C . GLY A 1 189 ? -12.094 -1.172 -2.509 1.00 92.94 189 GLY A C 1
ATOM 1339 O O . GLY A 1 189 ? -12.361 -2.213 -3.134 1.00 92.94 189 GLY A O 1
ATOM 1340 N N . PRO A 1 190 ? -10.866 -0.942 -2.007 1.00 95.12 190 PRO A N 1
ATOM 1341 C CA . PRO A 1 190 ? -9.677 -1.690 -2.398 1.00 95.12 190 PRO A CA 1
ATOM 1342 C C . PRO A 1 190 ? -9.762 -3.172 -2.002 1.00 95.12 190 PRO A C 1
ATOM 1344 O O . PRO A 1 190 ? -9.946 -3.521 -0.834 1.00 95.12 190 PRO A O 1
ATOM 1347 N N . ALA A 1 191 ? -9.632 -4.069 -2.984 1.00 94.06 191 ALA A N 1
ATOM 1348 C CA . ALA A 1 191 ? -9.811 -5.512 -2.797 1.00 94.06 191 ALA A CA 1
ATOM 1349 C C . ALA A 1 191 ? -8.836 -6.116 -1.778 1.00 94.06 191 ALA A C 1
ATOM 1351 O O . ALA A 1 191 ? -9.239 -6.950 -0.969 1.00 94.06 191 ALA A O 1
ATOM 1352 N N . LEU A 1 192 ? -7.569 -5.690 -1.799 1.00 95.38 192 LEU A N 1
ATOM 1353 C CA . LEU A 1 192 ? -6.525 -6.266 -0.953 1.00 95.38 192 LEU A CA 1
ATOM 1354 C C . LEU A 1 192 ? -6.752 -5.986 0.548 1.00 95.38 192 LEU A C 1
ATOM 1356 O O . LEU A 1 192 ? -6.855 -6.963 1.293 1.00 95.38 192 LEU A O 1
ATOM 1360 N N . PRO A 1 193 ? -6.902 -4.726 1.014 1.00 97.06 193 PRO A N 1
ATOM 1361 C CA . PRO A 1 193 ? -7.268 -4.430 2.400 1.00 97.06 193 PRO A CA 1
ATOM 1362 C C . PRO A 1 193 ? -8.501 -5.197 2.881 1.00 97.06 193 PRO A C 1
ATOM 1364 O O . PRO A 1 193 ? -8.485 -5.761 3.972 1.00 97.06 193 PRO A O 1
ATOM 1367 N N . ARG A 1 194 ? -9.542 -5.295 2.041 1.00 95.50 194 ARG A N 1
ATOM 1368 C CA . ARG A 1 194 ? -10.761 -6.048 2.366 1.00 95.50 194 ARG A CA 1
ATOM 1369 C C . ARG A 1 194 ? -10.503 -7.531 2.567 1.00 95.50 194 ARG A C 1
ATOM 1371 O O . ARG A 1 194 ? -10.890 -8.078 3.593 1.00 95.50 194 ARG A O 1
ATOM 1378 N N . ALA A 1 195 ? -9.864 -8.177 1.594 1.00 94.94 195 ALA A N 1
ATOM 1379 C CA . ALA A 1 195 ? -9.606 -9.610 1.639 1.00 94.94 195 ALA A CA 1
ATOM 1380 C C . ALA A 1 195 ? -8.690 -9.976 2.814 1.00 94.94 195 ALA A C 1
ATOM 1382 O O . ALA A 1 195 ? -8.933 -10.959 3.509 1.00 94.94 195 ALA A O 1
ATOM 1383 N N . VAL A 1 196 ? -7.663 -9.165 3.079 1.00 95.88 196 VAL A N 1
ATOM 1384 C CA . VAL A 1 196 ? -6.759 -9.391 4.212 1.00 95.88 196 VAL A CA 1
ATOM 1385 C C . VAL A 1 196 ? -7.482 -9.167 5.540 1.00 95.88 196 VAL A C 1
ATOM 1387 O O . VAL A 1 196 ? -7.350 -10.002 6.429 1.00 95.88 196 VAL A O 1
ATOM 1390 N N . ALA A 1 197 ? -8.285 -8.108 5.680 1.00 96.12 197 ALA A N 1
ATOM 1391 C CA . ALA A 1 197 ? -9.073 -7.879 6.892 1.00 96.12 197 ALA A CA 1
ATOM 1392 C C . ALA A 1 197 ? -10.080 -9.013 7.152 1.00 96.12 197 ALA A C 1
ATOM 1394 O O . ALA A 1 197 ? -10.237 -9.436 8.295 1.00 96.12 197 ALA A O 1
ATOM 1395 N N . ASP A 1 198 ? -10.706 -9.549 6.100 1.00 94.81 198 ASP A N 1
ATOM 1396 C CA . ASP A 1 198 ? -11.589 -10.718 6.166 1.00 94.81 198 ASP A CA 1
ATOM 1397 C C . ASP A 1 198 ? -10.846 -11.967 6.677 1.00 94.81 198 ASP A C 1
ATOM 1399 O O . ASP A 1 198 ? -11.313 -12.662 7.580 1.00 94.81 198 ASP A O 1
ATOM 1403 N N . ILE A 1 199 ? -9.636 -12.220 6.168 1.00 93.88 199 ILE A N 1
ATOM 1404 C CA . ILE A 1 199 ? -8.790 -13.331 6.623 1.00 93.88 199 ILE A CA 1
ATOM 1405 C C . ILE A 1 199 ? -8.346 -13.135 8.078 1.00 93.88 199 ILE A C 1
ATOM 1407 O O . ILE A 1 199 ? -8.463 -14.071 8.868 1.00 93.88 199 ILE A O 1
ATOM 1411 N N . ILE A 1 200 ? -7.861 -11.946 8.452 1.00 93.81 200 ILE A N 1
ATOM 1412 C CA . ILE A 1 200 ? -7.442 -11.638 9.830 1.00 93.81 200 ILE A CA 1
ATOM 1413 C C . ILE A 1 200 ? -8.619 -11.852 10.785 1.00 93.81 200 ILE A C 1
ATOM 1415 O O . ILE A 1 200 ? -8.474 -12.546 11.791 1.00 93.81 200 ILE A O 1
ATOM 1419 N N . CYS A 1 201 ? -9.795 -11.336 10.427 1.00 94.06 201 CYS A N 1
ATOM 1420 C CA . CYS A 1 201 ? -11.025 -11.498 11.188 1.00 94.06 201 CYS A CA 1
ATOM 1421 C C . CYS A 1 201 ? -11.366 -12.980 11.421 1.00 94.06 201 CYS A C 1
ATOM 1423 O O . CYS A 1 201 ? -11.627 -13.392 12.554 1.00 94.06 201 CYS A O 1
ATOM 1425 N N . ARG A 1 202 ? -11.272 -13.814 10.375 1.00 90.56 202 ARG A N 1
ATOM 1426 C CA . ARG A 1 202 ? -11.504 -15.267 10.463 1.00 90.56 202 ARG A CA 1
ATOM 1427 C C . ARG A 1 202 ? -10.492 -15.993 11.336 1.00 90.56 202 ARG A C 1
ATOM 1429 O O . ARG A 1 202 ? -10.869 -16.841 12.143 1.00 90.56 202 ARG A O 1
ATOM 1436 N N . VAL A 1 203 ? -9.211 -15.706 11.130 1.00 91.56 203 VAL A N 1
ATOM 1437 C CA . VAL A 1 203 ? -8.112 -16.411 11.799 1.00 91.56 203 VAL A CA 1
ATOM 1438 C C . VAL A 1 203 ? -8.086 -16.066 13.283 1.00 91.56 203 VAL A C 1
ATOM 1440 O O . VAL A 1 203 ? -7.952 -16.958 14.117 1.00 91.56 203 VAL A O 1
ATOM 1443 N N . LEU A 1 204 ? -8.264 -14.788 13.617 1.00 91.69 204 LEU A N 1
ATOM 1444 C CA . LEU A 1 204 ? -8.212 -14.305 14.994 1.00 91.69 204 LEU A CA 1
ATOM 1445 C C . LEU A 1 204 ? -9.559 -14.409 15.724 1.00 91.69 204 LEU A C 1
ATOM 1447 O O . LEU A 1 204 ? -9.587 -14.280 16.945 1.00 91.69 204 LEU A O 1
ATOM 1451 N N . ARG A 1 205 ? -10.662 -14.669 15.006 1.00 91.69 205 ARG A N 1
ATOM 1452 C CA . ARG A 1 205 ? -12.040 -14.694 15.537 1.00 91.69 205 ARG A CA 1
ATOM 1453 C C . ARG A 1 205 ? -12.413 -13.403 16.272 1.00 91.69 205 ARG A C 1
ATOM 1455 O O . ARG A 1 205 ? -13.063 -13.431 17.318 1.00 91.69 205 ARG A O 1
ATOM 1462 N N . VAL A 1 206 ? -11.985 -12.275 15.717 1.00 93.38 206 VAL A N 1
ATOM 1463 C CA . VAL A 1 206 ? -12.266 -10.923 16.215 1.00 93.38 206 VAL A CA 1
ATOM 1464 C C . VAL A 1 206 ? -12.737 -10.051 15.065 1.00 93.38 206 VAL A C 1
ATOM 1466 O O . VAL A 1 206 ? -12.310 -10.240 13.927 1.00 93.38 206 VAL A O 1
ATOM 1469 N N . ASP A 1 207 ? -13.595 -9.079 15.347 1.00 94.75 207 ASP A N 1
ATOM 1470 C CA . ASP A 1 207 ? -13.949 -8.078 14.346 1.00 94.75 207 ASP A CA 1
ATOM 1471 C C . ASP A 1 207 ? -12.716 -7.230 14.012 1.00 94.75 207 ASP A C 1
ATOM 1473 O O . ASP A 1 207 ? -11.881 -6.942 14.874 1.00 94.75 207 ASP A O 1
ATOM 1477 N N . CYS A 1 208 ? -12.589 -6.831 12.751 1.00 95.88 208 CYS A N 1
ATOM 1478 C CA . CYS A 1 208 ? -11.481 -6.014 12.275 1.00 95.88 208 CYS A CA 1
ATOM 1479 C C . CYS A 1 208 ? -12.018 -4.779 11.559 1.00 95.88 208 CYS A C 1
ATOM 1481 O O . CYS A 1 208 ? -12.769 -4.895 10.593 1.00 95.88 208 CYS A O 1
ATOM 1483 N N . THR A 1 209 ? -11.607 -3.591 11.990 1.00 97.75 209 THR A N 1
ATOM 1484 C CA . THR A 1 209 ? -11.722 -2.391 11.158 1.00 97.75 209 THR A CA 1
ATOM 1485 C C . THR A 1 209 ? -10.446 -2.240 10.351 1.00 97.75 209 THR A C 1
ATOM 1487 O O . THR A 1 209 ? -9.361 -2.581 10.824 1.00 97.75 209 THR A O 1
ATOM 1490 N N . TRP A 1 210 ? -10.567 -1.749 9.127 1.00 98.06 210 TRP A N 1
ATOM 1491 C CA . TRP A 1 210 ? -9.413 -1.491 8.284 1.00 98.06 210 TRP A CA 1
ATOM 1492 C C . TRP A 1 210 ? -9.480 -0.095 7.676 1.00 98.06 210 TRP A C 1
ATOM 1494 O O . TRP A 1 210 ? -10.563 0.383 7.335 1.00 98.06 210 TRP A O 1
ATOM 1504 N N . THR A 1 211 ? -8.314 0.530 7.525 1.00 98.44 211 THR A N 1
ATOM 1505 C CA . THR A 1 211 ? -8.115 1.794 6.806 1.00 98.44 211 THR A CA 1
ATOM 1506 C C . THR A 1 211 ? -7.013 1.591 5.768 1.00 98.44 211 THR A C 1
ATOM 1508 O O . THR A 1 211 ? -5.980 1.001 6.069 1.00 98.44 211 THR A O 1
ATOM 1511 N N . ALA A 1 212 ? -7.217 2.080 4.547 1.00 98.19 212 ALA A N 1
ATOM 1512 C CA . ALA A 1 212 ? -6.241 2.051 3.466 1.00 98.19 212 ALA A CA 1
ATOM 1513 C C . ALA A 1 212 ? -5.712 3.463 3.177 1.00 98.19 212 ALA A C 1
ATOM 1515 O O . ALA A 1 212 ? -6.471 4.363 2.818 1.00 98.19 212 ALA A O 1
ATOM 1516 N N . ILE A 1 213 ? -4.400 3.644 3.316 1.00 98.19 213 ILE A N 1
ATOM 1517 C CA . ILE A 1 213 ? -3.660 4.858 2.971 1.00 98.19 213 ILE A CA 1
ATOM 1518 C C . ILE A 1 213 ? -2.669 4.478 1.876 1.00 98.19 213 ILE A C 1
ATOM 1520 O O . ILE A 1 213 ? -1.617 3.900 2.137 1.00 98.19 213 ILE A O 1
ATOM 1524 N N . GLY A 1 214 ? -3.006 4.777 0.628 1.00 97.00 214 GLY A N 1
ATOM 1525 C CA . GLY A 1 214 ? -2.160 4.412 -0.498 1.00 97.00 214 GLY A CA 1
ATOM 1526 C C . GLY A 1 214 ? -2.010 5.528 -1.512 1.00 97.00 214 GLY A C 1
ATOM 1527 O O . GLY A 1 214 ? -2.821 6.450 -1.571 1.00 97.00 214 GLY A O 1
ATOM 1528 N N . GLN A 1 215 ? -0.969 5.417 -2.331 1.00 96.38 215 GLN A N 1
ATOM 1529 C CA . GLN A 1 215 ? -0.786 6.269 -3.498 1.00 96.38 215 GLN A CA 1
ATOM 1530 C C . GLN A 1 215 ? -0.260 5.444 -4.674 1.00 96.38 215 GLN A C 1
ATOM 1532 O O . GLN A 1 215 ? 0.781 4.790 -4.594 1.00 96.38 215 GLN A O 1
ATOM 1537 N N . THR A 1 216 ? -0.957 5.516 -5.804 1.00 95.00 216 THR A N 1
ATOM 1538 C CA . THR A 1 216 ? -0.563 4.812 -7.027 1.00 95.00 216 THR A CA 1
ATOM 1539 C C . THR A 1 216 ? 0.828 5.244 -7.495 1.00 95.00 216 THR A C 1
ATOM 1541 O O . THR A 1 216 ? 1.144 6.433 -7.567 1.00 95.00 216 THR A O 1
ATOM 1544 N N . GLY A 1 217 ? 1.679 4.261 -7.810 1.00 94.00 217 GLY A N 1
ATOM 1545 C CA . GLY A 1 217 ? 3.051 4.498 -8.268 1.00 94.00 217 GLY A CA 1
ATOM 1546 C C . GLY A 1 217 ? 4.026 4.955 -7.177 1.00 94.00 217 GLY A C 1
ATOM 1547 O O . GLY A 1 217 ? 5.145 5.352 -7.500 1.00 94.00 217 GLY A O 1
ATOM 1548 N N . ALA A 1 218 ? 3.631 4.924 -5.902 1.00 96.00 218 ALA A N 1
ATOM 1549 C CA . ALA A 1 218 ? 4.507 5.346 -4.823 1.00 96.00 218 ALA A CA 1
ATOM 1550 C C . ALA A 1 218 ? 5.696 4.385 -4.627 1.00 96.00 218 ALA A C 1
ATOM 1552 O O . ALA A 1 218 ? 5.549 3.162 -4.648 1.00 96.00 218 ALA A O 1
ATOM 1553 N N . ASN A 1 219 ? 6.877 4.972 -4.447 1.00 95.75 219 ASN A N 1
ATOM 1554 C CA . ASN A 1 219 ? 8.113 4.324 -3.999 1.00 95.75 219 ASN A CA 1
ATOM 1555 C C . ASN A 1 219 ? 8.384 4.689 -2.526 1.00 95.75 219 ASN A C 1
ATOM 1557 O O . ASN A 1 219 ? 7.666 5.520 -1.963 1.00 95.75 219 ASN A O 1
ATOM 1561 N N . ILE A 1 220 ? 9.421 4.134 -1.897 1.00 96.81 220 ILE A N 1
ATOM 1562 C CA . ILE A 1 220 ? 9.666 4.335 -0.460 1.00 96.81 220 ILE A CA 1
ATOM 1563 C C . ILE A 1 220 ? 9.860 5.812 -0.073 1.00 96.81 220 ILE A C 1
ATOM 1565 O O . ILE A 1 220 ? 9.348 6.265 0.949 1.00 96.81 220 ILE A O 1
ATOM 1569 N N . ALA A 1 221 ? 10.499 6.608 -0.933 1.00 96.00 221 ALA A N 1
ATOM 1570 C CA . ALA A 1 221 ? 10.657 8.047 -0.718 1.00 96.00 221 ALA A CA 1
ATOM 1571 C C . ALA A 1 221 ? 9.308 8.796 -0.760 1.00 96.00 221 ALA A C 1
ATOM 1573 O O . ALA A 1 221 ? 9.062 9.728 0.011 1.00 96.00 221 ALA A O 1
ATOM 1574 N N . THR A 1 222 ? 8.405 8.374 -1.648 1.00 96.50 222 THR A N 1
ATOM 1575 C CA . THR A 1 222 ? 7.039 8.912 -1.743 1.00 96.50 222 THR A CA 1
ATOM 1576 C C . THR A 1 222 ? 6.219 8.529 -0.515 1.00 96.50 222 THR A C 1
ATOM 1578 O O . THR A 1 222 ? 5.523 9.375 0.042 1.00 96.50 222 THR A O 1
ATOM 1581 N N . LEU A 1 223 ? 6.342 7.282 -0.055 1.00 97.31 223 LEU A N 1
ATOM 1582 C CA . LEU A 1 223 ? 5.732 6.807 1.188 1.00 97.31 223 LEU A CA 1
ATOM 1583 C C . LEU A 1 223 ? 6.152 7.690 2.366 1.00 97.31 223 LEU A C 1
ATOM 1585 O O . LEU A 1 223 ? 5.299 8.200 3.089 1.00 97.31 223 LEU A O 1
ATOM 1589 N N . HIS A 1 224 ? 7.451 7.945 2.501 1.00 97.62 224 HIS A N 1
ATOM 1590 C CA . HIS A 1 224 ? 7.990 8.729 3.605 1.00 97.62 224 HIS A CA 1
ATOM 1591 C C . HIS A 1 224 ? 7.543 10.197 3.584 1.00 97.62 224 HIS A C 1
ATOM 1593 O O . HIS A 1 224 ? 7.239 10.771 4.625 1.00 97.62 224 HIS A O 1
ATOM 1599 N N . SER A 1 225 ? 7.505 10.821 2.406 1.00 97.81 225 SER A N 1
ATOM 1600 C CA . SER A 1 225 ? 7.180 12.249 2.279 1.00 97.81 225 SER A CA 1
ATOM 1601 C C . SER A 1 225 ? 5.679 12.542 2.266 1.00 97.81 225 SER A C 1
ATOM 1603 O O . SER A 1 225 ? 5.271 13.611 2.713 1.00 97.81 225 SER A O 1
ATOM 1605 N N . LYS A 1 226 ? 4.852 11.623 1.751 1.00 97.75 226 LYS A N 1
ATOM 1606 C CA . LYS A 1 226 ? 3.413 11.859 1.543 1.00 97.75 226 LYS A CA 1
ATOM 1607 C C . LYS A 1 226 ? 2.508 10.984 2.394 1.00 97.75 226 LYS A C 1
ATOM 1609 O O . LYS A 1 226 ? 1.490 11.477 2.872 1.00 97.75 226 LYS A O 1
ATOM 1614 N N . LEU A 1 227 ? 2.846 9.706 2.576 1.00 97.75 227 LEU A N 1
ATOM 1615 C CA . LEU A 1 227 ? 1.972 8.778 3.297 1.00 97.75 227 LEU A CA 1
ATOM 1616 C C . LEU A 1 227 ? 2.240 8.773 4.800 1.00 97.75 227 LEU A C 1
ATOM 1618 O O . LEU A 1 227 ? 1.283 8.647 5.556 1.00 97.75 227 LEU A O 1
ATOM 1622 N N . LEU A 1 228 ? 3.481 8.991 5.248 1.00 98.31 228 LEU A N 1
ATOM 1623 C CA . LEU A 1 228 ? 3.789 9.072 6.681 1.00 98.31 228 LEU A CA 1
ATOM 1624 C C . LEU A 1 228 ? 2.954 10.149 7.404 1.00 98.31 228 LEU A C 1
ATOM 1626 O O . LEU A 1 228 ? 2.321 9.806 8.397 1.00 98.31 228 LEU A O 1
ATOM 1630 N N . PRO A 1 229 ? 2.812 11.396 6.901 1.00 98.50 229 PRO A N 1
ATOM 1631 C CA . PRO A 1 229 ? 1.939 12.382 7.549 1.00 98.50 229 PRO A CA 1
ATOM 1632 C C . PRO A 1 229 ? 0.467 11.946 7.631 1.00 98.50 229 PRO A C 1
ATOM 1634 O O . PRO A 1 229 ? -0.230 12.265 8.593 1.00 98.50 229 PRO A O 1
ATOM 1637 N N . ALA A 1 230 ? -0.022 11.204 6.633 1.00 98.06 230 ALA A N 1
ATOM 1638 C CA . ALA A 1 230 ? -1.380 10.665 6.646 1.00 98.06 230 ALA A CA 1
ATOM 1639 C C . ALA A 1 230 ? -1.535 9.528 7.670 1.00 98.06 230 ALA A C 1
ATOM 1641 O O . ALA A 1 230 ? -2.575 9.443 8.322 1.00 98.06 230 ALA A O 1
ATOM 1642 N N . VAL A 1 231 ? -0.500 8.699 7.845 1.00 98.25 231 VAL A N 1
ATOM 1643 C CA . VAL A 1 231 ? -0.434 7.673 8.896 1.00 98.25 231 VAL A CA 1
ATOM 1644 C C . VAL A 1 231 ? -0.480 8.322 10.275 1.00 98.25 231 VAL A C 1
ATOM 1646 O O . VAL A 1 231 ? -1.346 7.959 11.062 1.00 98.25 231 VAL A O 1
ATOM 1649 N N . VAL A 1 232 ? 0.361 9.330 10.535 1.00 98.44 232 VAL A N 1
ATOM 1650 C CA . VAL A 1 232 ? 0.379 10.085 11.804 1.00 98.44 232 VAL A CA 1
ATOM 1651 C C . VAL A 1 232 ? -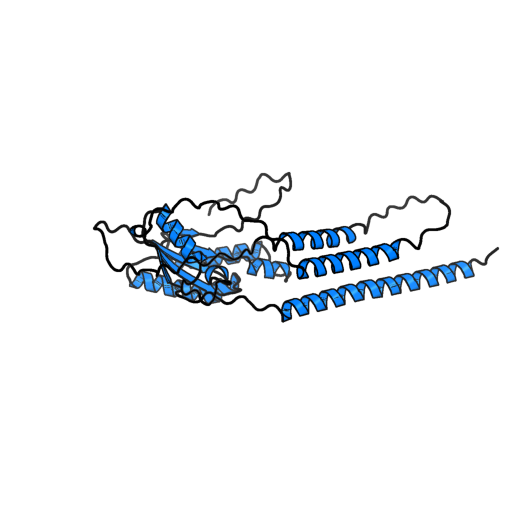1.012 10.625 12.132 1.00 98.44 232 VAL A C 1
ATOM 1653 O O . VAL A 1 232 ? -1.530 10.421 13.228 1.00 98.44 232 VAL A O 1
ATOM 1656 N N . LYS A 1 233 ? -1.668 11.255 11.150 1.00 98.44 233 LYS A N 1
ATOM 1657 C CA . LYS A 1 233 ? -3.019 11.798 11.322 1.00 98.44 233 LYS A CA 1
ATOM 1658 C C . LYS A 1 233 ? -4.052 10.719 11.666 1.00 98.44 233 LYS A C 1
ATOM 1660 O O . LYS A 1 233 ? -4.919 10.955 12.502 1.00 98.44 233 LYS A O 1
ATOM 1665 N N . GLU A 1 234 ? -3.991 9.559 11.015 1.00 98.19 234 GLU A N 1
ATOM 1666 C CA . GLU A 1 234 ? -4.923 8.457 11.283 1.00 98.19 234 GLU A CA 1
ATOM 1667 C C . GLU A 1 234 ? -4.685 7.827 12.660 1.00 98.19 234 GLU A C 1
ATOM 1669 O O . GLU A 1 234 ? -5.644 7.532 13.374 1.00 98.19 234 GLU A O 1
ATOM 1674 N N . VAL A 1 235 ? -3.420 7.656 13.052 1.00 98.25 235 VAL A N 1
ATOM 1675 C CA . VAL A 1 235 ? -3.041 7.138 14.371 1.00 98.25 235 VAL A CA 1
ATOM 1676 C C . VAL A 1 235 ? -3.520 8.082 15.473 1.00 98.25 235 VAL A C 1
ATOM 1678 O O . VAL A 1 235 ? -4.189 7.627 16.401 1.00 98.25 235 VAL A O 1
ATOM 1681 N N . ALA A 1 236 ? -3.281 9.388 15.331 1.00 98.06 236 ALA A N 1
ATOM 1682 C CA . ALA A 1 236 ? -3.762 10.397 16.271 1.00 98.06 236 ALA A CA 1
ATOM 1683 C C . ALA A 1 236 ? -5.295 10.375 16.397 1.00 98.06 236 ALA A C 1
ATOM 1685 O O . ALA A 1 236 ? -5.823 10.303 17.504 1.00 98.06 236 ALA A O 1
ATOM 1686 N N . ALA A 1 237 ? -6.025 10.320 15.276 1.00 97.69 237 ALA A N 1
ATOM 1687 C CA . ALA A 1 237 ? -7.489 10.248 15.292 1.00 97.69 237 ALA A CA 1
ATOM 1688 C C . ALA A 1 237 ? -8.021 8.993 16.017 1.00 97.69 237 ALA A C 1
ATOM 1690 O O . ALA A 1 237 ? -9.054 9.036 16.695 1.00 97.69 237 ALA A O 1
ATOM 1691 N N . LYS A 1 238 ? -7.317 7.859 15.896 1.00 97.12 238 LYS A N 1
ATOM 1692 C CA . LYS A 1 238 ? -7.641 6.635 16.643 1.00 97.12 238 LYS A CA 1
ATOM 1693 C C . LYS A 1 238 ? -7.376 6.810 18.136 1.00 97.12 238 LYS A C 1
ATOM 1695 O O . LYS A 1 238 ? -8.261 6.485 18.927 1.00 97.12 238 LYS A O 1
ATOM 1700 N N . GLN A 1 239 ? -6.232 7.381 18.506 1.00 96.62 239 GLN A N 1
ATOM 1701 C CA . GLN A 1 239 ? -5.860 7.645 19.900 1.00 96.62 239 GLN A CA 1
ATOM 1702 C C . GLN A 1 239 ? -6.825 8.618 20.590 1.00 96.62 239 GLN A C 1
ATOM 1704 O O . GLN A 1 239 ? -7.269 8.343 21.702 1.00 96.62 239 GLN A O 1
ATOM 1709 N N . GLU A 1 240 ? -7.237 9.693 19.912 1.00 97.00 240 GLU A N 1
ATOM 1710 C CA . GLU A 1 240 ? -8.260 10.637 20.395 1.00 97.00 240 GLU A CA 1
ATOM 1711 C C . GLU A 1 240 ? -9.601 9.946 20.685 1.00 97.00 240 GLU A C 1
ATOM 1713 O O . GLU A 1 240 ? -10.324 10.321 21.606 1.00 97.00 240 GLU A O 1
ATOM 1718 N N . SER A 1 241 ? -9.914 8.890 19.932 1.00 96.38 241 SER A N 1
ATOM 1719 C CA . SER A 1 241 ? -11.113 8.067 20.124 1.00 96.38 241 SER A CA 1
ATOM 1720 C C . SER A 1 241 ? -10.937 6.966 21.184 1.00 96.38 241 SER A C 1
ATOM 1722 O O . SER A 1 241 ? -11.807 6.102 21.316 1.00 96.38 241 SER A O 1
ATOM 1724 N N . GLY A 1 242 ? -9.809 6.940 21.904 1.00 96.25 242 GLY A N 1
ATOM 1725 C CA . GLY A 1 242 ? -9.458 5.883 22.857 1.00 96.25 242 GLY A CA 1
ATOM 1726 C C . GLY A 1 242 ? -9.155 4.528 22.203 1.00 96.25 242 GLY A C 1
ATOM 1727 O O . GLY A 1 242 ? -9.210 3.493 22.866 1.00 96.25 242 GLY A O 1
ATOM 1728 N N . GLN A 1 243 ? -8.880 4.512 20.898 1.00 95.69 243 GLN A N 1
ATOM 1729 C CA . GLN A 1 243 ? -8.505 3.330 20.121 1.00 95.69 243 GLN A CA 1
ATOM 1730 C C . GLN A 1 243 ? -7.008 3.376 19.784 1.00 95.69 243 GLN A C 1
ATOM 1732 O O . GLN A 1 243 ? -6.366 4.416 19.863 1.00 95.69 243 GLN A O 1
ATOM 1737 N N . HIS A 1 244 ? -6.439 2.251 19.365 1.00 96.56 244 HIS A N 1
ATOM 1738 C CA . HIS A 1 244 ? -5.070 2.188 18.850 1.00 96.56 244 HIS A CA 1
ATOM 1739 C C . HIS A 1 244 ? -5.037 1.393 17.546 1.00 96.56 244 HIS A C 1
ATOM 1741 O O . HIS A 1 244 ? -5.976 0.659 17.240 1.00 96.56 244 HIS A O 1
ATOM 1747 N N . VAL A 1 245 ? -3.971 1.562 16.764 1.00 98.00 245 VAL A N 1
ATOM 1748 C CA . VAL A 1 245 ? -3.704 0.722 15.592 1.00 98.00 245 VAL A CA 1
ATOM 1749 C C . VAL A 1 245 ? -3.001 -0.543 16.074 1.00 98.00 245 VAL A C 1
ATOM 1751 O O . VAL A 1 245 ? -1.933 -0.461 16.668 1.00 98.00 245 VAL A O 1
ATOM 1754 N N . ASP A 1 246 ? -3.610 -1.705 15.847 1.00 97.81 246 ASP A N 1
ATOM 1755 C CA . ASP A 1 246 ? -3.056 -2.991 16.281 1.00 97.81 246 ASP A CA 1
ATOM 1756 C C . ASP A 1 246 ? -2.043 -3.544 15.271 1.00 97.81 246 ASP A C 1
ATOM 1758 O O . ASP A 1 246 ? -1.069 -4.202 15.638 1.00 97.81 246 ASP A O 1
ATOM 1762 N N . ILE A 1 247 ? -2.311 -3.331 13.979 1.00 98.19 247 ILE A N 1
ATOM 1763 C CA . ILE A 1 247 ? -1.531 -3.898 12.879 1.00 98.19 247 ILE A CA 1
ATOM 1764 C C . ILE A 1 247 ? -1.341 -2.835 11.802 1.00 98.19 247 ILE A C 1
ATOM 1766 O O . ILE A 1 247 ? -2.320 -2.259 11.326 1.00 98.19 247 ILE A O 1
ATOM 1770 N N . VAL A 1 248 ? -0.104 -2.640 11.347 1.00 98.31 248 VAL A N 1
ATOM 1771 C CA . VAL A 1 248 ? 0.202 -1.879 10.130 1.00 98.31 248 VAL A CA 1
ATOM 1772 C C . VAL A 1 248 ? 0.752 -2.823 9.072 1.00 98.31 248 VAL A C 1
ATOM 1774 O O . VAL A 1 248 ? 1.740 -3.511 9.302 1.00 98.31 248 VAL A O 1
ATOM 1777 N N . VAL A 1 249 ? 0.146 -2.846 7.891 1.00 98.00 249 VAL A N 1
ATOM 1778 C CA . VAL A 1 249 ? 0.616 -3.621 6.740 1.00 98.00 249 VAL A CA 1
ATOM 1779 C C . VAL A 1 249 ? 1.225 -2.660 5.727 1.00 98.00 249 VAL A C 1
ATOM 1781 O O . VAL A 1 249 ? 0.502 -1.860 5.133 1.00 98.00 249 VAL A O 1
ATOM 1784 N N . VAL A 1 250 ? 2.541 -2.736 5.512 1.00 97.69 250 VAL A N 1
ATOM 1785 C CA . VAL A 1 250 ? 3.247 -1.856 4.567 1.00 97.69 250 VAL A CA 1
ATOM 1786 C C . VAL A 1 250 ? 3.527 -2.592 3.264 1.00 97.69 250 VAL A C 1
ATOM 1788 O O . VAL A 1 250 ? 4.304 -3.539 3.232 1.00 97.69 250 VAL A O 1
ATOM 1791 N N . ILE A 1 251 ? 2.922 -2.139 2.170 1.00 96.88 251 ILE A N 1
ATOM 1792 C CA . ILE A 1 251 ? 3.067 -2.735 0.839 1.00 96.88 251 ILE A CA 1
ATOM 1793 C C . ILE A 1 251 ? 3.822 -1.765 -0.066 1.00 96.88 251 ILE A C 1
ATOM 1795 O O . ILE A 1 251 ? 3.295 -0.738 -0.492 1.00 96.88 251 ILE A O 1
ATOM 1799 N N . CYS A 1 252 ? 5.074 -2.099 -0.363 1.00 95.56 252 CYS A N 1
ATOM 1800 C CA . CYS A 1 252 ? 5.941 -1.308 -1.230 1.00 95.56 252 CYS A CA 1
ATOM 1801 C C . CYS A 1 252 ? 7.029 -2.171 -1.877 1.00 95.56 252 CYS A C 1
ATOM 1803 O O . CYS A 1 252 ? 7.172 -3.355 -1.572 1.00 95.56 252 CYS A O 1
ATOM 1805 N N . GLY A 1 253 ? 7.838 -1.562 -2.745 1.00 92.69 253 GLY A N 1
ATOM 1806 C CA . GLY A 1 253 ? 9.028 -2.184 -3.325 1.00 92.69 253 GLY A CA 1
ATOM 1807 C C . GLY A 1 253 ? 8.926 -2.466 -4.821 1.00 92.69 253 GLY A C 1
ATOM 1808 O O . GLY A 1 253 ? 9.954 -2.482 -5.495 1.00 92.69 253 GLY A O 1
ATOM 1809 N N . LEU A 1 254 ? 7.721 -2.619 -5.386 1.00 91.94 254 LEU A N 1
ATOM 1810 C CA . LEU A 1 254 ? 7.580 -2.859 -6.828 1.00 91.94 254 LEU A CA 1
ATOM 1811 C C . LEU A 1 254 ? 8.032 -1.637 -7.645 1.00 91.94 254 LEU A C 1
ATOM 1813 O O . LEU A 1 254 ? 8.791 -1.768 -8.609 1.00 91.94 254 LEU A O 1
ATOM 1817 N N . ASN A 1 255 ? 7.620 -0.437 -7.230 1.00 92.50 255 ASN A N 1
ATOM 1818 C CA . ASN A 1 255 ? 8.040 0.804 -7.882 1.00 92.50 255 ASN A CA 1
ATOM 1819 C C . ASN A 1 255 ? 9.518 1.115 -7.613 1.00 92.50 255 ASN A C 1
ATOM 1821 O O . ASN A 1 255 ? 10.223 1.548 -8.521 1.00 92.50 255 ASN A O 1
ATOM 1825 N N . ASP A 1 256 ? 10.020 0.837 -6.409 1.00 93.50 256 ASP A N 1
ATOM 1826 C CA . ASP A 1 256 ? 11.440 0.972 -6.066 1.00 93.50 256 ASP A CA 1
ATOM 1827 C C . ASP A 1 256 ? 12.320 0.086 -6.949 1.00 93.50 256 ASP A C 1
ATOM 1829 O O . ASP A 1 256 ? 13.318 0.553 -7.501 1.00 93.50 256 ASP A O 1
ATOM 1833 N N . PHE A 1 257 ? 11.904 -1.166 -7.160 1.00 89.25 257 PHE A N 1
ATOM 1834 C CA . PHE A 1 257 ? 12.573 -2.096 -8.060 1.00 89.25 257 PHE A CA 1
ATOM 1835 C C . PHE A 1 257 ? 12.557 -1.596 -9.507 1.00 89.25 257 PHE A C 1
ATOM 1837 O O . PHE A 1 257 ? 13.590 -1.608 -10.177 1.00 89.25 257 PHE A O 1
ATOM 1844 N N . LYS A 1 258 ? 11.415 -1.081 -9.983 1.00 87.06 258 LYS A N 1
ATOM 1845 C CA . LYS A 1 258 ? 11.322 -0.454 -11.310 1.00 87.06 258 LYS A CA 1
ATOM 1846 C C . LYS A 1 258 ? 12.308 0.710 -11.442 1.00 87.06 258 LYS A C 1
ATOM 1848 O O . LYS A 1 258 ? 13.014 0.803 -12.444 1.00 87.06 258 LYS A O 1
ATOM 1853 N N . HIS A 1 259 ? 12.413 1.565 -10.425 1.00 85.44 259 HIS A N 1
ATOM 1854 C CA . HIS A 1 259 ? 13.385 2.655 -10.415 1.00 85.44 259 HIS A CA 1
ATOM 1855 C C . HIS A 1 259 ? 14.834 2.159 -10.360 1.00 85.44 259 HIS A C 1
ATOM 1857 O O . HIS A 1 259 ? 15.671 2.726 -11.054 1.00 85.44 259 HIS A O 1
ATOM 1863 N N . ALA A 1 260 ? 15.143 1.108 -9.600 1.00 86.25 260 ALA A N 1
ATOM 1864 C CA . ALA A 1 260 ? 16.475 0.500 -9.565 1.00 86.25 260 ALA A CA 1
ATOM 1865 C C . ALA A 1 260 ? 16.874 -0.116 -10.912 1.00 86.25 260 ALA A C 1
ATOM 1867 O O . ALA A 1 260 ? 18.020 -0.001 -11.340 1.00 86.25 260 ALA A O 1
ATOM 1868 N N . TYR A 1 261 ? 15.920 -0.716 -11.624 1.00 83.50 261 TYR A N 1
ATOM 1869 C CA . TYR A 1 261 ? 16.164 -1.249 -12.960 1.00 83.50 261 TYR A CA 1
ATOM 1870 C C . TYR A 1 261 ? 16.368 -0.137 -14.000 1.00 83.50 261 TYR A C 1
ATOM 1872 O O . TYR A 1 261 ? 17.249 -0.224 -14.853 1.00 83.50 261 TYR A O 1
ATOM 1880 N N . MET A 1 262 ? 15.570 0.933 -13.926 1.00 84.25 262 MET A N 1
ATOM 1881 C CA . MET A 1 262 ? 15.631 2.045 -14.881 1.00 84.25 262 MET A CA 1
ATOM 1882 C C . MET A 1 262 ? 16.756 3.046 -14.581 1.00 84.25 262 MET A C 1
ATOM 1884 O O . MET A 1 262 ? 17.198 3.759 -15.480 1.00 84.25 262 MET A O 1
ATOM 1888 N N . SER A 1 263 ? 17.226 3.127 -13.334 1.00 77.94 263 SER A N 1
ATOM 1889 C CA . SER A 1 263 ? 18.229 4.097 -12.897 1.00 77.94 263 SER A CA 1
ATOM 1890 C C . SER A 1 263 ? 19.336 3.423 -12.090 1.00 77.94 263 SER A C 1
ATOM 1892 O O . SER A 1 263 ? 19.087 2.754 -11.095 1.00 77.94 263 SER A O 1
ATOM 1894 N N . ARG A 1 264 ? 20.599 3.673 -12.459 1.00 74.75 264 ARG A N 1
ATOM 1895 C CA . ARG A 1 264 ? 21.782 3.137 -11.750 1.00 74.75 264 ARG A CA 1
ATOM 1896 C C . ARG A 1 264 ? 21.961 3.667 -10.315 1.00 74.75 264 ARG A C 1
ATOM 1898 O O . ARG A 1 264 ? 22.978 3.378 -9.696 1.00 74.75 264 ARG A O 1
ATOM 1905 N N . ARG A 1 265 ? 21.040 4.494 -9.809 1.00 78.94 265 ARG A N 1
ATOM 1906 C CA . ARG A 1 265 ? 21.176 5.196 -8.522 1.00 78.94 265 ARG A CA 1
ATOM 1907 C C . ARG A 1 265 ? 20.476 4.497 -7.358 1.00 78.94 265 ARG A C 1
ATOM 1909 O O . ARG A 1 265 ? 20.899 4.704 -6.227 1.00 78.94 265 ARG A O 1
ATOM 1916 N N . ASN A 1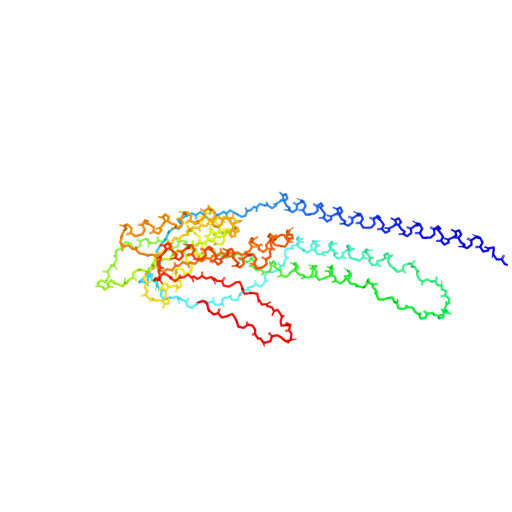 266 ? 19.471 3.658 -7.611 1.00 83.25 266 ASN A N 1
ATOM 1917 C CA . ASN A 1 266 ? 18.760 2.967 -6.536 1.00 83.25 266 ASN A CA 1
ATOM 1918 C C . ASN A 1 266 ? 19.332 1.561 -6.354 1.00 83.25 266 ASN A C 1
ATOM 1920 O O . ASN A 1 266 ? 19.286 0.734 -7.262 1.00 83.25 266 ASN A O 1
ATOM 1924 N N . THR A 1 267 ? 19.884 1.302 -5.172 1.00 89.69 267 THR A N 1
ATOM 1925 C CA . THR A 1 267 ? 20.461 0.005 -4.803 1.00 89.69 267 THR A CA 1
ATOM 1926 C C . THR A 1 267 ? 19.530 -0.741 -3.852 1.00 89.69 267 THR A C 1
ATOM 1928 O O . THR A 1 267 ? 18.684 -0.146 -3.185 1.00 89.69 267 THR A O 1
ATOM 1931 N N . VAL A 1 268 ? 19.713 -2.058 -3.736 1.00 89.88 268 VAL A N 1
ATOM 1932 C CA . VAL A 1 268 ? 18.998 -2.863 -2.729 1.00 89.88 268 VAL A CA 1
ATOM 1933 C C . VAL A 1 268 ? 19.330 -2.382 -1.311 1.00 89.88 268 VAL A C 1
ATOM 1935 O O . VAL A 1 268 ? 18.449 -2.331 -0.456 1.00 89.88 268 VAL A O 1
ATOM 1938 N N . SER A 1 269 ? 20.582 -1.979 -1.069 1.00 90.75 269 SER A N 1
ATOM 1939 C CA . SER A 1 269 ? 21.029 -1.466 0.229 1.00 90.75 269 SER A CA 1
ATOM 1940 C C . SER A 1 269 ? 20.355 -0.146 0.598 1.00 90.75 269 SER A C 1
ATOM 1942 O O . SER A 1 269 ? 19.909 -0.004 1.734 1.00 90.75 269 SER A O 1
ATOM 1944 N N . SER A 1 270 ? 20.231 0.792 -0.349 1.00 92.25 270 SER A N 1
ATOM 1945 C CA . SER A 1 270 ? 19.533 2.061 -0.107 1.00 92.25 270 SER A CA 1
ATOM 1946 C C . SER A 1 270 ? 18.042 1.832 0.133 1.00 92.25 270 SER A C 1
ATOM 1948 O O . SER A 1 270 ? 17.517 2.319 1.123 1.00 92.25 270 SER A O 1
ATOM 1950 N N . PHE A 1 271 ? 17.387 0.986 -0.672 1.00 92.94 271 PHE A N 1
ATOM 1951 C CA . PHE A 1 271 ? 15.984 0.624 -0.439 1.00 92.94 271 PHE A CA 1
ATOM 1952 C C . PHE A 1 271 ? 15.766 0.008 0.951 1.00 92.94 271 PHE A C 1
ATOM 1954 O O . PHE A 1 271 ? 14.842 0.394 1.661 1.00 92.94 271 PHE A O 1
ATOM 1961 N N . ARG A 1 272 ? 16.634 -0.923 1.373 1.00 93.56 272 ARG A N 1
ATOM 1962 C CA . ARG A 1 272 ? 16.558 -1.536 2.708 1.00 93.56 272 ARG A CA 1
ATOM 1963 C C . ARG A 1 272 ? 16.724 -0.498 3.820 1.00 93.56 272 ARG A C 1
ATOM 1965 O O . ARG A 1 272 ? 16.017 -0.575 4.821 1.00 93.56 272 ARG A O 1
ATOM 1972 N N . HIS A 1 273 ? 17.654 0.439 3.658 1.00 95.38 273 HIS A N 1
ATOM 1973 C CA . HIS A 1 273 ? 17.872 1.518 4.618 1.00 95.38 273 HIS A CA 1
ATOM 1974 C C . HIS A 1 273 ? 16.653 2.447 4.719 1.00 95.38 273 HIS A C 1
ATOM 1976 O O . HIS A 1 273 ? 16.173 2.714 5.822 1.00 95.38 273 HIS A O 1
ATOM 1982 N N . ASP A 1 274 ? 16.109 2.870 3.580 1.00 95.75 274 ASP A N 1
ATOM 1983 C CA . ASP A 1 274 ? 14.951 3.763 3.519 1.00 95.75 274 ASP A CA 1
ATOM 1984 C C . ASP A 1 274 ? 13.697 3.086 4.088 1.00 95.75 274 ASP A C 1
ATOM 1986 O O . ASP A 1 274 ? 12.964 3.689 4.871 1.00 95.75 274 ASP A O 1
ATOM 1990 N N . LEU A 1 275 ? 13.484 1.803 3.770 1.00 96.12 275 LEU A N 1
ATOM 1991 C CA . LEU A 1 275 ? 12.386 1.013 4.325 1.00 96.12 275 LEU A CA 1
ATOM 1992 C C . LEU A 1 275 ? 12.519 0.850 5.840 1.00 96.12 275 LEU A C 1
ATOM 1994 O O . LEU A 1 275 ? 11.536 1.012 6.557 1.00 96.12 275 LEU A O 1
ATOM 1998 N N . SER A 1 276 ? 13.725 0.576 6.343 1.00 96.44 276 SER A N 1
ATOM 1999 C CA . SER A 1 276 ? 13.970 0.483 7.786 1.00 96.44 276 SER A CA 1
ATOM 2000 C C . SER A 1 276 ? 13.686 1.805 8.497 1.00 96.44 276 SER A C 1
ATOM 2002 O O . SER A 1 276 ? 13.125 1.796 9.590 1.00 96.44 276 SER A O 1
ATOM 2004 N N . THR A 1 277 ? 14.063 2.930 7.888 1.00 97.56 277 THR A N 1
ATOM 2005 C CA . THR A 1 277 ? 13.795 4.266 8.436 1.00 97.56 277 THR A CA 1
ATOM 2006 C C . THR A 1 277 ? 12.297 4.555 8.459 1.00 97.56 277 THR A C 1
ATOM 2008 O O . THR A 1 277 ? 11.774 4.992 9.480 1.00 97.56 277 THR A O 1
ATOM 2011 N N . PHE A 1 278 ? 11.588 4.227 7.377 1.00 97.94 278 PHE A N 1
ATOM 2012 C CA . PHE A 1 278 ? 10.138 4.381 7.291 1.00 97.94 278 PHE A CA 1
ATOM 2013 C C . PHE A 1 278 ? 9.389 3.519 8.321 1.00 97.94 278 PHE A C 1
ATOM 2015 O O . PHE A 1 278 ? 8.482 4.007 8.988 1.00 97.94 278 PHE A O 1
ATOM 2022 N N . VAL A 1 279 ? 9.790 2.255 8.495 1.00 97.25 279 VAL A N 1
ATOM 2023 C CA . VAL A 1 279 ? 9.207 1.352 9.503 1.00 97.25 279 VAL A CA 1
ATOM 2024 C C . VAL A 1 279 ? 9.433 1.883 10.913 1.00 97.25 279 VAL A C 1
ATOM 2026 O O . VAL A 1 279 ? 8.495 1.887 11.706 1.00 97.25 279 VAL A O 1
ATOM 2029 N N . ARG A 1 280 ? 10.641 2.378 11.217 1.00 97.62 280 ARG A N 1
ATOM 2030 C CA . ARG A 1 280 ? 10.931 2.978 12.523 1.00 97.62 280 ARG A CA 1
ATOM 2031 C C . ARG A 1 280 ? 10.050 4.200 12.781 1.00 97.62 280 ARG A C 1
ATOM 2033 O O . ARG A 1 280 ? 9.486 4.302 13.861 1.00 97.62 280 ARG A O 1
ATOM 2040 N N . ALA A 1 281 ? 9.870 5.061 11.780 1.00 98.12 281 ALA A N 1
ATOM 2041 C CA . ALA A 1 281 ? 8.990 6.220 11.895 1.00 98.12 281 ALA A CA 1
ATOM 2042 C C . ALA A 1 281 ? 7.528 5.815 12.151 1.00 98.12 281 ALA A C 1
ATOM 2044 O O . ALA A 1 281 ? 6.875 6.402 12.999 1.00 98.12 281 ALA A O 1
ATOM 2045 N N . ILE A 1 282 ? 7.011 4.776 11.483 1.00 97.94 282 ILE A N 1
ATOM 2046 C CA . ILE A 1 282 ? 5.670 4.248 11.796 1.00 97.94 282 ILE A CA 1
ATOM 2047 C C . ILE A 1 282 ? 5.613 3.741 13.240 1.00 97.94 282 ILE A C 1
ATOM 2049 O O . ILE A 1 282 ? 4.660 4.045 13.949 1.00 97.94 282 ILE A O 1
ATOM 2053 N N . GLN A 1 283 ? 6.623 2.986 13.677 1.00 97.69 283 GLN A N 1
ATOM 2054 C CA . GLN A 1 283 ? 6.661 2.394 15.013 1.00 97.69 283 GLN A CA 1
ATOM 2055 C C . GLN A 1 283 ? 6.716 3.449 16.128 1.00 97.69 283 GLN A C 1
ATOM 2057 O O . GLN A 1 283 ? 6.069 3.272 17.160 1.00 97.69 283 GLN A O 1
ATOM 2062 N N . GLU A 1 284 ? 7.459 4.540 15.915 1.00 98.00 284 GLU A N 1
ATOM 2063 C CA . GLU A 1 284 ? 7.521 5.701 16.816 1.00 98.00 284 GLU A CA 1
ATOM 2064 C C . GLU A 1 284 ? 6.129 6.327 17.022 1.00 98.00 284 GLU A C 1
ATOM 2066 O O . GLU A 1 284 ? 5.785 6.697 18.142 1.00 98.00 284 GLU A O 1
ATOM 2071 N N . GLU A 1 285 ? 5.302 6.362 15.975 1.00 97.94 285 GLU A N 1
ATOM 2072 C CA . GLU A 1 285 ? 3.957 6.951 16.007 1.00 97.94 285 GLU A CA 1
ATOM 2073 C C . GLU A 1 285 ? 2.897 5.984 16.560 1.00 97.94 285 GLU A C 1
ATOM 2075 O O . GLU A 1 285 ? 2.017 6.374 17.329 1.00 97.94 285 GLU A O 1
ATOM 2080 N N . THR A 1 286 ? 2.960 4.700 16.190 1.00 97.44 286 THR A N 1
ATOM 2081 C CA . THR A 1 286 ? 1.959 3.698 16.596 1.00 97.44 286 THR A CA 1
ATOM 2082 C C . THR A 1 286 ? 2.194 3.114 17.987 1.00 97.44 286 THR A C 1
ATOM 2084 O O . THR A 1 286 ? 1.266 2.565 18.580 1.00 97.44 286 THR A O 1
ATOM 2087 N N . GLY A 1 287 ? 3.421 3.202 18.503 1.00 95.50 287 GLY A N 1
ATOM 2088 C CA . GLY A 1 287 ? 3.835 2.564 19.750 1.00 95.50 287 GLY A CA 1
ATOM 2089 C C . GLY A 1 287 ? 4.225 1.089 19.592 1.00 95.50 287 GLY A C 1
ATOM 2090 O O . GLY A 1 287 ? 4.042 0.472 18.542 1.00 95.50 287 GLY A O 1
ATOM 2091 N N . VAL A 1 288 ? 4.781 0.522 20.667 1.00 93.44 288 VAL A N 1
ATOM 2092 C CA . VAL A 1 288 ? 5.396 -0.824 20.689 1.00 93.44 288 VAL A CA 1
ATOM 2093 C C . VAL A 1 288 ? 4.400 -1.982 20.607 1.00 93.44 288 VAL A C 1
ATOM 2095 O O . VAL A 1 288 ? 4.778 -3.077 20.208 1.00 93.44 288 VAL A O 1
ATOM 2098 N N . GLU A 1 289 ? 3.136 -1.740 20.953 1.00 94.88 289 GLU A N 1
ATOM 2099 C CA . GLU A 1 289 ? 2.069 -2.750 20.895 1.00 94.88 289 GLU A CA 1
ATOM 2100 C C . GLU A 1 289 ? 1.592 -3.013 19.455 1.00 94.88 289 GLU A C 1
ATOM 2102 O O . GLU A 1 289 ? 0.943 -4.023 19.179 1.00 94.88 289 GLU A O 1
ATOM 2107 N N . CYS A 1 290 ? 1.910 -2.112 18.519 1.00 97.25 290 CYS A N 1
ATOM 2108 C CA . CYS A 1 290 ? 1.514 -2.243 17.126 1.00 97.25 290 CYS A CA 1
ATOM 2109 C C . CYS A 1 290 ? 2.447 -3.197 16.370 1.00 97.25 290 CYS A C 1
ATOM 2111 O O . CYS A 1 290 ? 3.662 -3.005 16.308 1.00 97.25 290 CYS A O 1
ATOM 2113 N N . THR A 1 291 ? 1.865 -4.196 15.708 1.00 97.44 291 THR A N 1
ATOM 2114 C CA . THR A 1 291 ? 2.613 -5.120 14.849 1.00 97.44 291 THR A CA 1
ATOM 2115 C C . THR A 1 291 ? 2.748 -4.553 13.437 1.00 97.44 291 THR A C 1
ATOM 2117 O O . THR A 1 291 ? 1.749 -4.346 12.749 1.00 97.44 291 THR A O 1
ATOM 2120 N N . ILE A 1 292 ? 3.979 -4.354 12.961 1.00 97.12 292 ILE A N 1
ATOM 2121 C CA . ILE A 1 292 ? 4.243 -3.930 11.578 1.00 97.12 292 ILE A CA 1
ATOM 2122 C C . ILE A 1 292 ? 4.556 -5.155 10.715 1.00 97.12 292 ILE A C 1
ATOM 2124 O O . ILE A 1 292 ? 5.490 -5.907 10.984 1.00 97.12 292 ILE A O 1
ATOM 2128 N N . VAL A 1 293 ? 3.780 -5.347 9.651 1.00 96.81 293 VAL A N 1
ATOM 2129 C CA . VAL A 1 293 ? 3.891 -6.468 8.718 1.00 96.81 293 VAL A CA 1
ATOM 2130 C C . VAL A 1 293 ? 4.395 -5.971 7.369 1.00 96.81 293 VAL A C 1
ATOM 2132 O O . VAL A 1 293 ? 3.771 -5.129 6.721 1.00 96.81 293 VAL A O 1
ATOM 2135 N N . LEU A 1 294 ? 5.505 -6.556 6.923 1.00 95.56 294 LEU A N 1
ATOM 2136 C CA . LEU A 1 294 ? 6.079 -6.366 5.593 1.00 95.56 294 LEU A CA 1
ATOM 2137 C C . LEU A 1 294 ? 5.855 -7.654 4.784 1.00 95.56 294 LEU A C 1
ATOM 2139 O O . LEU A 1 294 ? 6.631 -8.600 4.941 1.00 95.56 294 LEU A O 1
ATOM 2143 N N . PRO A 1 295 ? 4.798 -7.760 3.956 1.00 92.00 295 PRO A N 1
ATOM 2144 C CA . PRO A 1 295 ? 4.615 -8.926 3.109 1.00 92.00 295 PRO A CA 1
ATOM 2145 C C . PRO A 1 295 ? 5.809 -9.047 2.161 1.00 92.00 295 PRO A C 1
ATOM 2147 O O . PRO A 1 295 ? 6.063 -8.176 1.328 1.00 92.00 295 PRO A O 1
ATOM 2150 N N . ALA A 1 296 ? 6.560 -10.137 2.301 1.00 81.56 296 ALA A N 1
ATOM 2151 C CA . ALA A 1 296 ? 7.655 -10.427 1.396 1.00 81.56 296 ALA A CA 1
ATOM 2152 C C . ALA A 1 296 ? 7.094 -10.663 -0.010 1.00 81.56 296 ALA A C 1
ATOM 2154 O O . ALA A 1 296 ? 6.165 -11.453 -0.196 1.00 81.56 296 ALA A O 1
ATOM 2155 N N . LEU A 1 297 ? 7.698 -10.030 -1.015 1.00 60.41 297 LEU A N 1
ATOM 2156 C CA . LEU A 1 297 ? 7.535 -10.497 -2.384 1.00 60.41 297 LEU A CA 1
ATOM 2157 C C . LEU A 1 297 ? 8.183 -11.885 -2.453 1.00 60.41 297 LEU A C 1
ATOM 2159 O O . LEU A 1 297 ? 9.369 -11.996 -2.127 1.00 60.41 297 LEU A O 1
ATOM 2163 N N . PRO A 1 298 ? 7.458 -12.947 -2.848 1.00 57.09 298 PRO A N 1
ATOM 2164 C CA . PRO A 1 298 ? 8.064 -14.250 -3.048 1.00 57.09 298 PRO A CA 1
ATOM 2165 C C . PRO A 1 298 ? 8.982 -14.173 -4.270 1.00 57.09 298 PRO A C 1
ATOM 2167 O O . PRO A 1 298 ? 8.607 -14.515 -5.389 1.00 57.09 298 PRO A O 1
ATOM 2170 N N . VAL A 1 299 ? 10.217 -13.724 -4.069 1.00 53.94 299 VAL A N 1
ATOM 2171 C CA . VAL A 1 299 ? 11.298 -13.946 -5.021 1.00 53.94 299 VAL A CA 1
ATOM 2172 C C . VAL A 1 299 ? 11.679 -15.407 -4.885 1.00 53.94 299 VAL A C 1
ATOM 2174 O O . VAL A 1 299 ? 12.545 -15.784 -4.102 1.00 53.94 299 VAL A O 1
ATOM 2177 N N . SER A 1 300 ? 10.976 -16.252 -5.638 1.00 49.94 300 SER A N 1
ATOM 2178 C CA . SER A 1 300 ? 11.482 -17.582 -5.941 1.00 49.94 300 SER A CA 1
ATOM 2179 C C . SER A 1 300 ? 12.762 -17.373 -6.736 1.00 49.94 300 SER A C 1
ATOM 2181 O O . SER A 1 300 ? 12.732 -17.210 -7.955 1.00 49.94 300 SER A O 1
ATOM 2183 N N . SER A 1 301 ? 13.899 -17.320 -6.048 1.00 46.41 301 SER A N 1
ATOM 2184 C CA . SER A 1 301 ? 15.174 -17.587 -6.685 1.00 46.41 301 SER A CA 1
ATOM 2185 C C . SER A 1 301 ? 15.047 -19.006 -7.222 1.00 46.41 301 SER A C 1
ATOM 2187 O O . SER A 1 301 ? 15.081 -19.982 -6.474 1.00 46.41 301 SER A O 1
ATOM 2189 N N . GLY A 1 302 ? 14.787 -19.134 -8.528 1.00 44.94 302 GLY A N 1
ATOM 2190 C CA . GLY A 1 302 ? 14.934 -20.413 -9.205 1.00 44.94 302 GLY A CA 1
ATOM 2191 C C . GLY A 1 302 ? 16.272 -20.978 -8.756 1.00 44.94 302 GLY A C 1
ATOM 2192 O O . GLY A 1 302 ? 17.267 -20.267 -8.857 1.00 44.94 302 GLY A O 1
ATOM 2193 N N . ARG A 1 303 ? 16.247 -22.165 -8.137 1.00 41.84 303 ARG A N 1
ATOM 2194 C CA . ARG A 1 303 ? 17.387 -22.806 -7.471 1.00 41.84 303 ARG A CA 1
ATOM 2195 C C . ARG A 1 303 ? 18.686 -22.542 -8.241 1.00 41.84 303 ARG A C 1
ATOM 2197 O O . ARG A 1 303 ? 19.000 -23.266 -9.181 1.00 41.84 303 ARG A O 1
ATOM 2204 N N . CYS A 1 304 ? 19.462 -21.545 -7.820 1.00 46.81 304 CYS A N 1
ATOM 2205 C CA . CYS A 1 304 ? 20.899 -21.591 -8.017 1.00 46.81 304 CYS A CA 1
ATOM 2206 C C . CYS A 1 304 ? 21.352 -22.673 -7.047 1.00 46.81 304 CYS A C 1
ATOM 2208 O O . CYS A 1 304 ? 21.402 -22.439 -5.841 1.00 46.81 304 CYS A O 1
ATOM 2210 N N . GLY A 1 305 ? 21.542 -23.893 -7.555 1.00 46.44 305 GLY A N 1
ATOM 2211 C CA . GLY A 1 305 ? 22.071 -24.990 -6.757 1.00 46.44 305 GLY A CA 1
ATOM 2212 C C . GLY A 1 305 ? 23.387 -24.546 -6.124 1.00 46.44 305 GLY A C 1
ATOM 2213 O O . GLY A 1 305 ? 24.357 -24.335 -6.846 1.00 46.44 305 GLY A O 1
ATOM 2214 N N . GLY A 1 306 ? 23.396 -24.345 -4.803 1.00 50.38 306 GLY A N 1
ATOM 2215 C CA . GLY A 1 306 ? 24.625 -24.074 -4.054 1.00 50.38 306 GLY A CA 1
ATOM 2216 C C . GLY A 1 306 ? 24.574 -23.026 -2.939 1.00 50.38 306 GLY A C 1
ATOM 2217 O O . GLY A 1 306 ? 25.604 -22.825 -2.308 1.00 50.38 306 GLY A O 1
ATOM 2218 N N . CYS A 1 307 ? 23.450 -22.354 -2.659 1.00 47.06 307 CYS A N 1
ATOM 2219 C CA . CYS A 1 307 ? 23.414 -21.318 -1.609 1.00 47.06 307 CYS A CA 1
ATOM 2220 C C . CYS A 1 307 ? 22.334 -21.567 -0.544 1.00 47.06 307 CYS A C 1
ATOM 2222 O O . CYS A 1 307 ? 21.451 -20.735 -0.334 1.00 47.06 307 CYS A O 1
ATOM 2224 N N . ASP A 1 308 ? 22.420 -22.700 0.152 1.00 46.72 308 ASP A N 1
ATOM 2225 C CA . ASP A 1 308 ? 21.691 -22.932 1.401 1.00 46.72 308 ASP A CA 1
ATOM 2226 C C . ASP A 1 308 ? 22.388 -22.154 2.530 1.00 46.72 308 ASP A C 1
ATOM 2228 O O . ASP A 1 308 ? 23.409 -22.599 3.050 1.00 46.72 308 ASP A O 1
ATOM 2232 N N . GLY A 1 309 ? 21.900 -20.966 2.909 1.00 44.28 309 GLY A N 1
ATOM 2233 C CA . GLY A 1 309 ? 22.510 -20.290 4.066 1.00 44.28 309 GLY A CA 1
ATOM 2234 C C . GLY A 1 309 ? 22.007 -18.920 4.509 1.00 44.28 309 GLY A C 1
ATOM 2235 O O . GLY A 1 309 ? 22.335 -18.512 5.618 1.00 44.28 309 GLY A O 1
ATOM 2236 N N . LEU A 1 310 ? 21.202 -18.193 3.732 1.00 40.84 310 LEU A N 1
ATOM 2237 C CA . LEU A 1 310 ? 20.709 -16.877 4.168 1.00 40.84 310 LEU A CA 1
ATOM 2238 C C . LEU A 1 310 ? 19.296 -16.980 4.747 1.00 40.84 310 LEU A C 1
ATOM 2240 O O . LEU A 1 310 ? 18.297 -16.714 4.081 1.00 40.84 310 LEU A O 1
ATOM 2244 N N . ARG A 1 311 ? 19.228 -17.362 6.030 1.00 40.09 311 ARG A N 1
ATOM 2245 C CA . ARG A 1 311 ? 18.058 -17.089 6.874 1.00 40.09 311 ARG A CA 1
ATOM 2246 C C . ARG A 1 311 ? 17.909 -15.575 7.008 1.00 40.09 311 ARG A C 1
ATOM 2248 O O . ARG A 1 311 ? 18.810 -14.904 7.507 1.00 40.09 311 ARG A O 1
ATOM 2255 N N . TRP A 1 312 ? 16.754 -15.052 6.615 1.00 41.75 312 TRP A N 1
ATOM 2256 C CA . TRP A 1 312 ? 16.311 -13.737 7.059 1.00 41.75 312 TRP A CA 1
ATOM 2257 C C . TRP A 1 312 ? 16.039 -13.833 8.563 1.00 41.75 312 TRP A C 1
ATOM 2259 O O . TRP A 1 312 ? 15.063 -14.450 8.984 1.00 41.75 312 TRP A O 1
ATOM 2269 N N . GLY A 1 313 ? 16.969 -13.319 9.369 1.00 34.94 313 GLY A N 1
ATOM 2270 C CA . GLY A 1 313 ? 16.761 -13.142 10.801 1.00 34.94 313 GLY A CA 1
ATOM 2271 C C . GLY A 1 313 ? 15.631 -12.143 11.017 1.00 34.94 313 GLY A C 1
ATOM 2272 O O . GLY A 1 313 ? 15.647 -11.069 10.414 1.00 34.94 313 GLY A O 1
ATOM 2273 N N . GLY A 1 314 ? 14.647 -12.540 11.823 1.00 36.06 314 GLY A N 1
ATOM 2274 C CA . GLY A 1 314 ? 13.611 -11.641 12.313 1.00 36.06 314 GLY A CA 1
ATOM 2275 C C . GLY A 1 314 ? 14.249 -10.452 13.022 1.00 36.06 314 GLY A C 1
ATOM 2276 O O . GLY A 1 314 ? 15.238 -10.616 13.741 1.00 36.06 314 GLY A O 1
ATOM 2277 N N . VAL A 1 315 ? 13.703 -9.274 12.738 1.00 36.97 315 VAL A N 1
ATOM 2278 C CA . VAL A 1 315 ? 13.848 -8.095 13.593 1.00 36.97 315 VAL A CA 1
ATOM 2279 C C . VAL A 1 315 ? 12.894 -8.270 14.764 1.00 36.97 315 VAL A C 1
ATOM 2281 O O . VAL A 1 315 ? 11.772 -8.765 14.503 1.00 36.97 315 VAL A O 1
#

Radius of gyration: 29.68 Å; chains: 1; bounding box: 77×40×86 Å